Protein AF-A0A515KRM5-F1 (afdb_monomer)

Foldseek 3Di:
DVVVVVVVVVVVVVVVQQVLQVVLLVLVLVVLVVVQVLQVVLLPDPCVVVVVVVVSLVVQCVSCVVPPQKWKWKAFQQQQTQDTNLDDHPDRGHGDPPVVQQNVCQVVVAKAKAFWDQDPRVRATKIWTWHFDDDPNHTTITIIIIGHLVVSLVSVVVSVDDPQKKKFKAAQVQATSAIPPPGVVGHRHHDFPQVVVVLVVDQWDWDFGAHPVRFTWIKIKHADPRHRMMMIMTGGPDPPPPPPDDD

Mean predicted aligned error: 5.88 Å

Radius of gyration: 21.09 Å; Cα contacts (8 Å, |Δi|>4): 447; chains: 1; bounding box: 46×44×66 Å

Secondary structure (DSSP, 8-state):
-HHHHHHHHHHHHHHHHHHHHHHHHHHHHHHHHHHHHHHHHHHT-HHHHTT-HHHHHHHHHHHHTTSTTEEEEEEETT-BEEEETTS-TT----B-SSHHHHHHHHHHSS-EE---EE-TTT-SEEEEEEEEEEETTEEEEEEEEEEETHHHHHHHHTT-PPTTEEEEEE-TTSBEEEESSSHHHHTTSBPPHHHHHHHHH-SEEEEEEE-TTS-EEEEEEEEETTTTEEEEEEEE-----------

Structure (mmCIF, N/CA/C/O backbone):
data_AF-A0A515KRM5-F1
#
_entry.id   AF-A0A515KRM5-F1
#
loop_
_atom_site.group_PDB
_atom_site.id
_atom_site.type_symbol
_atom_site.label_atom_id
_atom_site.label_alt_id
_atom_site.label_comp_id
_atom_site.label_asym_id
_atom_site.label_entity_id
_atom_site.label_seq_id
_atom_site.pdbx_PDB_ins_code
_atom_site.Cartn_x
_atom_site.Cartn_y
_atom_site.Cartn_z
_atom_site.occupancy
_atom_site.B_iso_or_equiv
_atom_site.auth_seq_id
_atom_site.auth_comp_id
_atom_site.auth_asym_id
_atom_site.auth_atom_id
_atom_site.pdbx_PDB_model_num
ATOM 1 N N . MET A 1 1 ? 24.395 7.313 -41.735 1.00 54.38 1 MET A N 1
ATOM 2 C CA . MET A 1 1 ? 22.929 7.435 -41.535 1.00 54.38 1 MET A CA 1
ATOM 3 C C . MET A 1 1 ? 22.383 6.440 -40.500 1.00 54.38 1 MET A C 1
ATOM 5 O O . MET A 1 1 ? 21.607 6.859 -39.655 1.00 54.38 1 MET A O 1
ATOM 9 N N . ILE A 1 2 ? 22.845 5.179 -40.482 1.00 55.94 2 ILE A N 1
ATOM 10 C CA . ILE A 1 2 ? 22.396 4.116 -39.549 1.00 55.94 2 ILE A CA 1
ATOM 11 C C . ILE A 1 2 ? 22.605 4.453 -38.054 1.00 55.94 2 ILE A C 1
ATOM 13 O O . ILE A 1 2 ? 21.718 4.203 -37.246 1.00 55.94 2 ILE A O 1
ATOM 17 N N . ASN A 1 3 ? 23.718 5.100 -37.679 1.00 55.53 3 ASN A N 1
ATOM 18 C CA . ASN A 1 3 ? 24.015 5.405 -36.268 1.00 55.53 3 ASN A CA 1
ATOM 19 C C . ASN A 1 3 ? 23.070 6.464 -35.656 1.00 55.53 3 ASN A C 1
ATOM 21 O O . ASN A 1 3 ? 22.786 6.432 -34.467 1.00 55.53 3 ASN A O 1
ATOM 25 N N . ARG A 1 4 ? 22.525 7.378 -36.477 1.00 60.38 4 ARG A N 1
ATOM 26 C CA . ARG A 1 4 ? 21.604 8.434 -36.018 1.00 60.38 4 ARG A CA 1
ATOM 27 C C . ARG A 1 4 ? 20.213 7.869 -35.707 1.00 60.38 4 ARG A C 1
ATOM 29 O O . ARG A 1 4 ? 19.624 8.235 -34.701 1.00 60.38 4 ARG A O 1
ATOM 36 N N . LEU A 1 5 ? 19.734 6.935 -36.534 1.00 60.91 5 LEU A N 1
ATOM 37 C CA . LEU A 1 5 ? 18.457 6.236 -36.343 1.00 60.91 5 LEU A CA 1
ATOM 38 C C . LEU A 1 5 ? 18.460 5.371 -35.073 1.00 60.91 5 LEU A C 1
ATOM 40 O O . LEU A 1 5 ? 17.500 5.420 -34.309 1.00 60.91 5 LEU A O 1
ATOM 44 N N . ALA A 1 6 ? 19.553 4.645 -34.810 1.00 61.88 6 ALA A N 1
ATOM 45 C CA . ALA A 1 6 ? 19.694 3.821 -33.606 1.00 61.88 6 ALA A CA 1
ATOM 46 C C . ALA A 1 6 ? 19.696 4.660 -32.313 1.00 61.88 6 ALA A C 1
ATOM 48 O O . ALA A 1 6 ? 19.004 4.318 -31.354 1.00 61.88 6 ALA A O 1
ATOM 49 N N . THR A 1 7 ? 20.409 5.793 -32.295 1.00 65.25 7 THR A N 1
ATOM 50 C CA . THR A 1 7 ? 20.395 6.720 -31.151 1.00 65.25 7 THR A CA 1
ATOM 51 C C . THR A 1 7 ? 19.012 7.337 -30.941 1.00 65.25 7 THR A C 1
ATOM 53 O O . THR A 1 7 ? 18.515 7.337 -29.819 1.00 65.25 7 THR A O 1
ATOM 56 N N . THR A 1 8 ? 18.340 7.801 -32.001 1.00 65.06 8 THR A N 1
ATOM 57 C CA . THR A 1 8 ? 16.988 8.376 -31.889 1.00 65.06 8 THR A CA 1
ATOM 58 C C . THR A 1 8 ? 15.967 7.356 -31.380 1.00 65.06 8 THR A C 1
ATOM 60 O O . THR A 1 8 ? 15.132 7.695 -30.544 1.00 65.06 8 THR A O 1
ATOM 63 N N . GLN A 1 9 ? 16.053 6.098 -31.822 1.00 67.81 9 GLN A N 1
ATOM 64 C CA . GLN A 1 9 ? 15.167 5.029 -31.358 1.00 67.81 9 GLN A CA 1
ATOM 65 C C . GLN A 1 9 ? 15.405 4.678 -29.879 1.00 67.81 9 GLN A C 1
ATOM 67 O O . GLN A 1 9 ? 14.443 4.479 -29.137 1.00 67.81 9 GLN A O 1
ATOM 72 N N . SER A 1 10 ? 16.665 4.667 -29.429 1.00 77.19 10 SER A N 1
ATOM 73 C CA . SER A 1 10 ? 17.010 4.454 -28.017 1.00 77.19 10 SER A CA 1
ATOM 74 C C . SER A 1 10 ? 16.527 5.594 -27.115 1.00 77.19 10 SER A C 1
ATOM 76 O O . SER A 1 10 ? 16.061 5.332 -26.008 1.00 77.19 10 SER A O 1
ATOM 78 N N . GLU A 1 11 ? 16.630 6.848 -27.559 1.00 81.06 11 GLU A N 1
ATOM 79 C CA . GLU A 1 11 ? 16.167 8.004 -26.782 1.00 81.06 11 GLU A CA 1
ATOM 80 C C . GLU A 1 11 ? 14.636 8.074 -26.718 1.00 81.06 11 GLU A C 1
ATOM 82 O O . GLU A 1 11 ? 14.071 8.283 -25.647 1.00 81.06 11 GLU A O 1
ATOM 87 N N . ALA A 1 12 ? 13.938 7.787 -27.821 1.00 83.56 12 ALA A N 1
ATOM 88 C CA . ALA A 1 12 ? 12.478 7.698 -27.817 1.00 83.56 12 ALA A CA 1
ATOM 89 C C . ALA A 1 12 ? 11.968 6.602 -26.860 1.00 83.56 12 ALA A C 1
ATOM 91 O O . ALA A 1 12 ? 11.002 6.814 -26.125 1.00 83.56 12 ALA A O 1
ATOM 92 N N . GLN A 1 13 ? 12.646 5.448 -26.814 1.00 85.06 13 GLN A N 1
ATOM 93 C CA . GLN A 1 13 ? 12.307 4.367 -25.885 1.00 85.06 13 GLN A CA 1
ATOM 94 C C . GLN A 1 13 ? 12.522 4.777 -24.421 1.00 85.06 13 GLN A C 1
ATOM 96 O O . GLN A 1 13 ? 11.666 4.496 -23.584 1.00 85.06 13 GLN A O 1
ATOM 101 N N . LYS A 1 14 ? 13.619 5.481 -24.111 1.00 86.94 14 LYS A N 1
ATOM 102 C CA . LYS A 1 14 ? 13.880 6.039 -22.772 1.00 86.94 14 LYS A CA 1
ATOM 103 C C . LYS A 1 14 ? 12.793 7.014 -22.334 1.00 86.94 14 LYS A C 1
ATOM 105 O O . LYS A 1 14 ? 12.255 6.866 -21.240 1.00 86.94 14 LYS A O 1
ATOM 110 N N . VAL A 1 15 ? 12.439 7.970 -23.194 1.00 90.00 15 VAL A N 1
ATOM 111 C CA . VAL A 1 15 ? 11.369 8.943 -22.918 1.00 90.00 15 VAL A CA 1
ATOM 112 C C . VAL A 1 15 ? 10.046 8.222 -22.655 1.00 90.00 15 VAL A C 1
ATOM 114 O O . VAL A 1 15 ? 9.356 8.534 -21.685 1.00 90.00 15 VAL A O 1
ATOM 117 N N . SER A 1 16 ? 9.722 7.209 -23.463 1.00 91.50 16 SER A N 1
ATOM 118 C CA . SER A 1 16 ? 8.510 6.408 -23.279 1.00 91.50 16 SER A CA 1
ATOM 119 C C . SER A 1 16 ? 8.521 5.614 -21.967 1.00 91.50 16 SER A C 1
ATOM 121 O O . SER A 1 16 ? 7.484 5.539 -21.308 1.00 91.50 16 SER A O 1
ATOM 123 N N . LEU A 1 17 ? 9.662 5.039 -21.568 1.00 93.38 17 LEU A N 1
ATOM 124 C CA . LEU A 1 17 ? 9.803 4.326 -20.293 1.00 93.38 17 LEU A CA 1
ATOM 125 C C . LEU A 1 17 ? 9.583 5.272 -19.113 1.00 93.38 17 LEU A C 1
ATOM 127 O O . LEU A 1 17 ? 8.745 4.986 -18.267 1.00 93.38 17 LEU A O 1
ATOM 131 N N . VAL A 1 18 ? 10.257 6.425 -19.092 1.00 93.94 18 VAL A N 1
ATOM 132 C CA . VAL A 1 18 ? 10.105 7.423 -18.019 1.00 93.94 18 VAL A CA 1
ATOM 133 C C . VAL A 1 18 ? 8.662 7.918 -17.922 1.00 93.94 18 VAL A C 1
ATOM 135 O O . VAL A 1 18 ? 8.104 7.971 -16.826 1.00 93.94 18 VAL A O 1
ATOM 138 N N . GLY A 1 19 ? 8.034 8.241 -19.058 1.00 93.62 19 GLY A N 1
ATOM 139 C CA . GLY A 1 19 ? 6.633 8.666 -19.091 1.00 93.62 19 GLY A CA 1
ATOM 140 C C . GLY A 1 19 ? 5.685 7.602 -18.531 1.00 93.62 19 GLY A C 1
ATOM 141 O O . GLY A 1 19 ? 4.836 7.912 -17.697 1.00 93.62 19 GLY A O 1
ATOM 142 N N . THR A 1 20 ? 5.879 6.340 -18.925 1.00 94.69 20 THR A N 1
ATOM 143 C CA . THR A 1 20 ? 5.062 5.209 -18.453 1.00 94.69 20 THR A CA 1
ATOM 144 C C . THR A 1 20 ? 5.278 4.942 -16.965 1.00 94.69 20 THR A C 1
ATOM 146 O O . THR A 1 20 ? 4.310 4.788 -16.226 1.00 94.69 20 THR A O 1
ATOM 149 N N . THR A 1 21 ? 6.530 4.945 -16.495 1.00 96.56 21 THR A N 1
ATOM 150 C CA . THR A 1 21 ? 6.860 4.765 -15.075 1.00 96.56 21 THR A CA 1
ATOM 151 C C . THR A 1 21 ? 6.219 5.845 -14.214 1.00 96.56 21 THR A C 1
ATOM 153 O O . THR A 1 21 ? 5.626 5.522 -13.190 1.00 96.56 21 THR A O 1
ATOM 156 N N . ARG A 1 22 ? 6.280 7.119 -14.623 1.00 95.31 22 ARG A N 1
ATOM 157 C CA . ARG A 1 22 ? 5.657 8.222 -13.874 1.00 95.31 22 ARG A CA 1
ATOM 158 C C . ARG A 1 22 ? 4.134 8.114 -13.845 1.00 95.31 22 ARG A C 1
ATOM 160 O O . ARG A 1 22 ? 3.539 8.307 -12.788 1.00 95.31 22 ARG A O 1
ATOM 167 N N . ALA A 1 23 ? 3.506 7.775 -14.972 1.00 94.12 23 ALA A N 1
ATOM 168 C CA .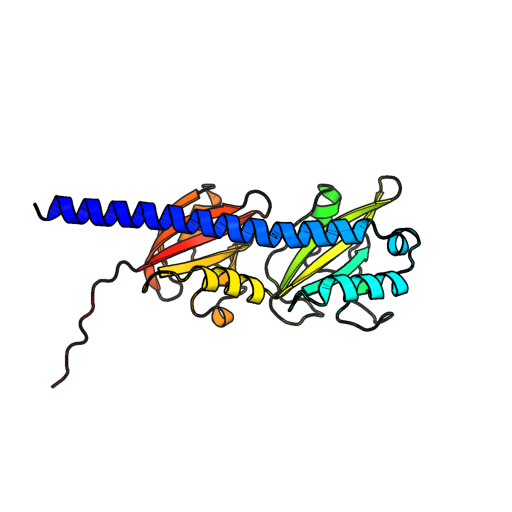 ALA A 1 23 ? 2.061 7.557 -15.029 1.00 94.12 23 ALA A CA 1
ATOM 169 C C . ALA A 1 23 ? 1.629 6.418 -14.093 1.00 94.12 23 ALA A C 1
ATOM 171 O O . ALA A 1 23 ? 0.670 6.556 -13.334 1.00 94.12 23 ALA A O 1
ATOM 172 N N . LEU A 1 24 ? 2.387 5.322 -14.086 1.00 96.00 24 LEU A N 1
ATOM 173 C CA . LEU A 1 24 ? 2.129 4.183 -13.218 1.00 96.00 24 LEU A CA 1
ATOM 174 C C . LEU A 1 24 ? 2.378 4.505 -11.738 1.00 96.00 24 LEU A C 1
ATOM 176 O O . LEU A 1 24 ? 1.567 4.134 -10.896 1.00 96.00 24 LEU A O 1
ATOM 180 N N . ALA A 1 25 ? 3.443 5.241 -11.413 1.00 96.38 25 ALA A N 1
ATOM 181 C CA . ALA A 1 25 ? 3.705 5.712 -10.054 1.00 96.38 25 ALA A CA 1
ATOM 182 C C . ALA A 1 25 ? 2.561 6.595 -9.531 1.00 96.38 25 ALA A C 1
ATOM 184 O O . ALA A 1 25 ? 2.107 6.401 -8.405 1.00 96.38 25 ALA A O 1
ATOM 185 N N . ALA A 1 26 ? 2.034 7.498 -10.365 1.00 94.81 26 ALA A N 1
ATOM 186 C CA . ALA A 1 26 ? 0.874 8.317 -10.021 1.00 94.81 26 ALA A CA 1
ATOM 187 C C . ALA A 1 26 ? -0.397 7.475 -9.802 1.00 94.81 26 ALA A C 1
ATOM 189 O O . ALA A 1 26 ? -1.153 7.742 -8.870 1.00 94.81 26 ALA A O 1
ATOM 190 N N . ALA A 1 27 ? -0.623 6.439 -10.618 1.00 94.56 27 ALA A N 1
ATOM 191 C CA . ALA A 1 27 ? -1.753 5.526 -10.446 1.00 94.56 27 ALA A CA 1
ATOM 192 C C . ALA A 1 27 ? -1.660 4.724 -9.136 1.00 94.56 27 ALA A C 1
ATOM 194 O O . ALA A 1 27 ? -2.653 4.594 -8.422 1.00 94.56 27 ALA A O 1
ATOM 195 N N . VAL A 1 28 ? -0.467 4.229 -8.787 1.00 96.06 28 VAL A N 1
ATOM 196 C CA . VAL A 1 28 ? -0.223 3.515 -7.521 1.00 96.06 28 VAL A CA 1
ATOM 197 C C . VAL A 1 28 ? -0.401 4.446 -6.319 1.00 96.06 28 VAL A C 1
ATOM 199 O O . VAL A 1 28 ? -1.046 4.064 -5.345 1.00 96.06 28 VAL A O 1
ATOM 202 N N . ASP A 1 29 ? 0.115 5.675 -6.388 1.00 95.31 29 ASP A N 1
ATOM 203 C CA . ASP A 1 29 ? -0.047 6.679 -5.330 1.00 95.31 29 ASP A CA 1
ATOM 204 C C . ASP A 1 29 ? -1.524 7.052 -5.115 1.00 95.31 29 ASP A C 1
ATOM 206 O O . ASP A 1 29 ? -2.001 7.096 -3.980 1.00 95.31 29 ASP A O 1
ATOM 210 N N . ALA A 1 30 ? -2.284 7.248 -6.196 1.00 94.12 30 ALA A N 1
ATOM 211 C CA . ALA A 1 30 ? -3.721 7.505 -6.122 1.00 94.12 30 ALA A CA 1
ATOM 212 C C . ALA A 1 30 ? -4.492 6.323 -5.507 1.00 94.12 30 ALA A C 1
ATOM 214 O O . ALA A 1 30 ? -5.378 6.527 -4.673 1.00 94.12 30 ALA A O 1
ATOM 215 N N . GLU A 1 31 ? -4.132 5.092 -5.879 1.00 93.25 31 GLU A N 1
ATOM 216 C CA . GLU A 1 31 ? -4.739 3.879 -5.332 1.00 93.25 31 GLU A CA 1
ATOM 217 C C . GLU A 1 31 ? -4.466 3.745 -3.825 1.00 93.25 31 GLU A C 1
ATOM 219 O O . GLU A 1 31 ? -5.385 3.452 -3.064 1.00 93.25 31 GLU A O 1
ATOM 224 N N . LEU A 1 32 ? -3.248 4.044 -3.361 1.00 95.00 32 LEU A N 1
ATOM 225 C CA . LEU A 1 32 ? -2.907 4.059 -1.933 1.00 95.00 32 LEU A CA 1
ATOM 226 C C . LEU A 1 32 ? -3.679 5.143 -1.165 1.00 95.00 32 LEU A C 1
ATOM 228 O O . LEU A 1 32 ? -4.279 4.863 -0.124 1.00 95.00 32 LEU A O 1
ATOM 232 N N . LYS A 1 33 ? -3.730 6.367 -1.706 1.00 94.81 33 LYS A N 1
ATOM 233 C CA . LYS A 1 33 ? -4.456 7.498 -1.105 1.00 94.81 33 LYS A CA 1
ATOM 234 C C . LYS A 1 33 ? -5.946 7.221 -0.939 1.00 94.81 33 LYS A C 1
ATOM 236 O O . LYS A 1 33 ? -6.526 7.621 0.068 1.00 94.81 33 LYS A O 1
ATOM 241 N N . LYS A 1 34 ? -6.567 6.500 -1.878 1.00 95.12 34 LYS A N 1
ATOM 242 C CA . LYS A 1 34 ? -7.970 6.068 -1.769 1.00 95.12 34 LYS A CA 1
ATOM 243 C C . LYS A 1 34 ? -8.229 5.306 -0.465 1.00 95.12 34 LYS A C 1
ATOM 245 O O . LYS A 1 34 ? -9.223 5.566 0.211 1.00 95.12 34 LYS A O 1
ATOM 250 N N . TYR A 1 35 ? -7.334 4.393 -0.090 1.00 96.38 35 TYR A N 1
ATOM 251 C CA . TYR A 1 35 ? -7.486 3.599 1.131 1.00 96.38 35 TYR A CA 1
ATOM 252 C C . TYR A 1 35 ? -7.143 4.387 2.398 1.00 96.38 35 TYR A C 1
ATOM 254 O O . TYR A 1 35 ? -7.798 4.186 3.419 1.00 96.38 35 TYR A O 1
ATOM 262 N N . ALA A 1 36 ? -6.200 5.332 2.334 1.00 96.75 36 ALA A N 1
ATOM 263 C CA . ALA A 1 36 ? -5.972 6.271 3.434 1.00 96.75 36 ALA A CA 1
ATOM 264 C C . ALA A 1 36 ? -7.232 7.109 3.716 1.00 96.75 36 ALA A C 1
ATOM 266 O O . ALA A 1 36 ? -7.689 7.178 4.855 1.00 96.75 36 ALA A O 1
ATOM 267 N N . VAL A 1 37 ? -7.863 7.664 2.672 1.00 97.06 37 VAL A N 1
ATOM 268 C CA . VAL A 1 37 ? -9.123 8.422 2.786 1.00 97.06 37 VAL A CA 1
ATOM 269 C C . VAL A 1 37 ? -10.247 7.564 3.370 1.00 97.06 37 VAL A C 1
ATOM 271 O O . VAL A 1 37 ? -10.981 8.035 4.238 1.00 97.06 37 VAL A O 1
ATOM 274 N N . LEU A 1 38 ? -10.364 6.299 2.955 1.00 97.44 38 LEU A N 1
ATOM 275 C CA . LEU A 1 38 ? -11.316 5.359 3.552 1.00 97.44 38 LEU A CA 1
ATOM 276 C C . LEU A 1 38 ? -11.060 5.165 5.056 1.00 97.44 38 LEU A C 1
ATOM 278 O O . LEU A 1 38 ? -12.000 5.222 5.849 1.00 97.44 38 LEU A O 1
ATOM 282 N N . GLY A 1 39 ? -9.800 4.976 5.456 1.00 97.69 39 GLY A N 1
ATOM 283 C CA . GLY A 1 39 ? -9.414 4.854 6.862 1.00 97.69 39 GLY A CA 1
ATOM 284 C C . GLY A 1 39 ? -9.751 6.106 7.674 1.00 97.69 39 GLY A C 1
ATOM 285 O O . GLY A 1 39 ? -10.372 5.993 8.728 1.00 97.69 39 GLY A O 1
ATOM 286 N N . TYR A 1 40 ? -9.442 7.298 7.154 1.00 96.94 40 TYR A N 1
ATOM 287 C CA . TYR A 1 40 ? -9.818 8.568 7.783 1.00 96.94 40 TYR A CA 1
ATOM 288 C C . TYR A 1 40 ? -11.337 8.750 7.884 1.00 96.94 40 TYR A C 1
ATOM 290 O O . TYR A 1 40 ? -11.829 9.204 8.911 1.00 96.94 40 TYR A O 1
ATOM 298 N N . SER A 1 41 ? -12.100 8.350 6.864 1.00 95.94 41 SER A N 1
ATOM 299 C CA . SER A 1 41 ? -13.565 8.409 6.909 1.00 95.94 41 SER A CA 1
ATOM 300 C C . SER A 1 41 ? -14.167 7.458 7.943 1.00 95.94 41 SER A C 1
ATOM 302 O O . SER A 1 41 ? -15.224 7.750 8.493 1.00 95.94 41 SER A O 1
ATOM 304 N N . LEU A 1 42 ? -13.543 6.305 8.192 1.00 95.75 42 LEU A N 1
ATOM 305 C CA . LEU A 1 42 ? -13.970 5.400 9.258 1.00 95.75 42 LEU A CA 1
ATOM 306 C C . LEU A 1 42 ? -13.532 5.912 10.637 1.00 95.75 42 LEU A C 1
ATOM 308 O O . LEU A 1 42 ? -14.238 5.688 11.618 1.00 95.75 42 LEU A O 1
ATOM 312 N N . ALA A 1 43 ? -12.413 6.637 10.713 1.00 92.50 43 ALA A N 1
ATOM 313 C CA . ALA A 1 43 ? -11.890 7.209 11.953 1.00 92.50 43 ALA A CA 1
ATOM 314 C C . ALA A 1 43 ? -12.806 8.273 12.567 1.00 92.50 43 ALA A C 1
ATOM 316 O O . ALA A 1 43 ? -12.766 8.475 13.777 1.00 92.50 43 ALA A O 1
ATOM 317 N N . THR A 1 44 ? -13.652 8.915 11.760 1.00 89.44 44 THR A N 1
ATOM 318 C CA . THR A 1 44 ? -14.654 9.892 12.215 1.00 89.44 44 THR A CA 1
ATOM 319 C C . THR A 1 44 ? -15.986 9.253 12.626 1.00 89.44 44 THR A C 1
ATOM 321 O O . THR A 1 44 ? -16.962 9.957 12.881 1.00 89.44 44 THR A O 1
ATOM 324 N N . SER A 1 45 ? -16.075 7.917 12.668 1.00 86.50 45 SER A N 1
ATOM 325 C CA . SER A 1 45 ? -17.301 7.231 13.074 1.00 86.50 45 SER A CA 1
ATOM 326 C C . SER A 1 45 ? -17.614 7.437 14.555 1.00 86.50 45 SER A C 1
ATOM 328 O O . SER A 1 45 ? -16.868 6.988 15.424 1.00 86.50 45 SER A O 1
ATOM 330 N N . VAL A 1 46 ? -18.808 7.963 14.838 1.00 72.81 46 VAL A N 1
ATOM 331 C CA . VAL A 1 46 ? -19.362 8.100 16.199 1.00 72.81 46 VAL A CA 1
ATOM 332 C C . VAL A 1 46 ? -19.370 6.764 16.953 1.00 72.81 46 VAL A C 1
ATOM 334 O O . VAL A 1 46 ? -19.096 6.709 18.147 1.00 72.81 46 VAL A O 1
ATOM 337 N N . THR A 1 47 ? -19.616 5.647 16.260 1.00 76.94 47 THR A N 1
ATOM 338 C CA . THR A 1 47 ? -19.636 4.322 16.912 1.00 76.94 47 THR A CA 1
ATOM 339 C C . THR A 1 47 ? -18.271 3.900 17.452 1.00 76.94 47 THR A C 1
ATOM 341 O O . THR A 1 47 ? -18.210 3.146 18.421 1.00 76.94 47 THR A O 1
ATOM 344 N N . LEU A 1 48 ? -17.186 4.408 16.861 1.00 78.19 48 LEU A N 1
ATOM 345 C CA . LEU A 1 48 ? -15.830 4.206 17.357 1.00 78.19 48 LEU A CA 1
ATOM 346 C C . LEU A 1 48 ? -15.484 5.190 18.487 1.00 78.19 48 LEU A C 1
ATOM 348 O O . LEU A 1 48 ? -14.727 4.837 19.389 1.00 78.19 48 LEU A O 1
ATOM 352 N N . GLU A 1 49 ? -16.056 6.398 18.481 1.00 76.75 49 GLU A N 1
ATOM 353 C CA . GLU A 1 49 ? -15.899 7.375 19.571 1.00 76.75 49 GLU A CA 1
ATOM 354 C C . GLU A 1 49 ? -16.496 6.869 20.895 1.00 76.75 49 GLU A C 1
ATOM 356 O O . GLU A 1 49 ? -15.868 7.029 21.956 1.00 76.75 49 GLU A O 1
ATOM 361 N N . ASP A 1 50 ? -17.650 6.202 20.790 1.00 82.44 50 ASP A N 1
ATOM 362 C CA . ASP A 1 50 ? -18.406 5.559 21.874 1.00 82.44 50 ASP A CA 1
ATOM 363 C C . ASP A 1 50 ? -17.864 4.169 22.267 1.00 82.44 50 ASP A C 1
ATOM 365 O O . ASP A 1 50 ? -18.459 3.484 23.098 1.00 82.44 50 ASP A O 1
ATOM 369 N N . ASP A 1 51 ? -16.752 3.722 21.667 1.00 82.75 51 ASP A N 1
ATOM 370 C CA . ASP A 1 51 ? -16.149 2.395 21.877 1.00 82.75 51 ASP A CA 1
ATOM 371 C C . ASP A 1 51 ? -17.099 1.208 21.574 1.00 82.75 51 ASP A C 1
ATOM 373 O O . ASP A 1 51 ? -16.885 0.078 22.021 1.00 82.75 51 ASP A O 1
ATOM 377 N N . ASN A 1 52 ? -18.132 1.422 20.749 1.00 89.75 52 ASN A N 1
ATOM 378 C CA . ASN A 1 52 ? -19.067 0.384 20.313 1.00 89.75 52 ASN A CA 1
ATOM 379 C C . ASN A 1 52 ? -18.548 -0.339 19.059 1.00 89.75 52 ASN A C 1
ATOM 381 O O . ASN A 1 52 ? -19.016 -0.133 17.933 1.00 89.75 52 ASN A O 1
ATOM 385 N N . LEU A 1 53 ? -17.566 -1.216 19.272 1.00 90.81 53 LEU A N 1
ATOM 386 C CA . LEU A 1 53 ? -16.885 -1.937 18.195 1.00 90.81 53 LEU A CA 1
ATOM 387 C C . LEU A 1 53 ? -17.803 -2.879 17.401 1.00 90.81 53 LEU A C 1
ATOM 389 O O . LEU A 1 53 ? -17.551 -3.115 16.221 1.00 90.81 53 LEU A O 1
ATOM 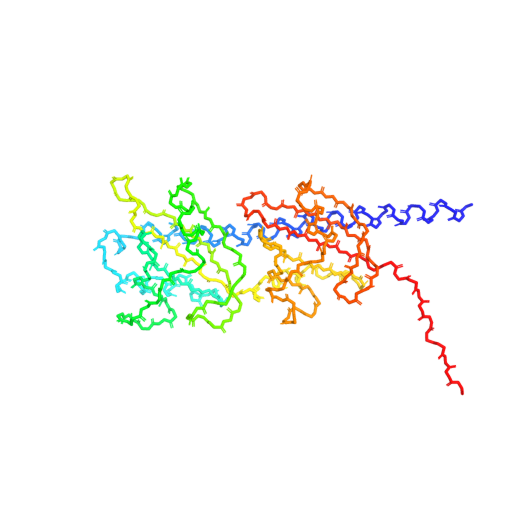393 N N . GLU A 1 54 ? -18.879 -3.393 17.999 1.00 91.38 54 GLU A N 1
ATOM 394 C CA . GLU A 1 54 ? -19.837 -4.245 17.289 1.00 91.38 54 GLU A CA 1
ATOM 395 C C . GLU A 1 54 ? -20.614 -3.447 16.232 1.00 91.38 54 GLU A C 1
ATOM 397 O O . GLU A 1 54 ? -20.689 -3.859 15.071 1.00 91.38 54 GLU A O 1
ATOM 402 N N . ARG A 1 55 ? -21.127 -2.260 16.592 1.00 91.94 55 ARG A N 1
ATOM 403 C CA . ARG A 1 55 ? -21.773 -1.358 15.624 1.00 91.94 55 ARG A CA 1
ATOM 404 C C . ARG A 1 55 ? -20.782 -0.844 14.588 1.00 91.94 55 ARG A C 1
ATOM 406 O O . ARG A 1 55 ? -21.105 -0.832 13.399 1.00 91.94 55 ARG A O 1
ATOM 413 N N . PHE A 1 56 ? -19.568 -0.495 15.013 1.00 95.25 56 PHE A N 1
ATOM 414 C CA . PHE A 1 56 ? -18.509 -0.093 14.091 1.00 95.25 56 PHE A CA 1
ATOM 415 C C . PHE A 1 56 ? -18.197 -1.196 13.071 1.00 95.25 56 PHE A C 1
ATOM 417 O O . PHE A 1 56 ? -17.998 -0.909 11.893 1.00 95.25 56 PHE A O 1
ATOM 424 N N . ARG A 1 57 ? -18.228 -2.476 13.473 1.00 95.12 57 ARG A N 1
ATOM 425 C CA . ARG A 1 57 ? -18.022 -3.610 12.558 1.00 95.12 57 ARG A CA 1
ATOM 426 C C . ARG A 1 57 ? -19.013 -3.619 11.401 1.00 95.12 57 ARG A C 1
ATOM 428 O O . ARG A 1 57 ? -18.615 -3.914 10.277 1.00 95.12 57 ARG A O 1
ATOM 435 N N . ALA A 1 58 ? -20.284 -3.316 11.659 1.00 94.38 58 ALA A N 1
ATOM 436 C CA . ALA A 1 58 ? -21.298 -3.257 10.609 1.00 94.38 58 ALA A CA 1
ATOM 437 C C . ALA A 1 58 ? -20.986 -2.146 9.593 1.00 94.38 58 ALA A C 1
ATOM 439 O O . ALA A 1 58 ? -21.023 -2.391 8.389 1.00 94.38 58 ALA A O 1
ATOM 440 N N . GLN A 1 59 ? -20.589 -0.962 10.071 1.00 94.88 59 GLN A N 1
ATOM 441 C CA . GLN A 1 59 ? -20.152 0.138 9.208 1.00 94.88 59 GLN A CA 1
ATOM 442 C C . GLN A 1 59 ? -18.887 -0.221 8.419 1.00 94.88 59 GLN A C 1
ATOM 444 O O . GLN A 1 59 ? -18.808 0.044 7.223 1.00 94.88 59 GLN A O 1
ATOM 449 N N . ALA A 1 60 ? -17.911 -0.851 9.070 1.00 96.06 60 ALA A N 1
ATOM 450 C CA . ALA A 1 60 ? -16.667 -1.271 8.444 1.00 96.06 60 ALA A CA 1
ATOM 451 C C . ALA A 1 60 ? -16.906 -2.282 7.311 1.00 96.06 60 ALA A C 1
ATOM 453 O O . ALA A 1 60 ? -16.304 -2.161 6.248 1.00 96.06 60 ALA A O 1
ATOM 454 N N . LEU A 1 61 ? -17.811 -3.246 7.517 1.00 96.69 61 LEU A N 1
ATOM 455 C CA . LEU A 1 61 ? -18.227 -4.190 6.477 1.00 96.69 61 LEU A CA 1
ATOM 456 C C . LEU A 1 61 ? -18.926 -3.490 5.309 1.00 96.69 61 LEU A C 1
ATOM 458 O O . LEU A 1 61 ? -18.627 -3.801 4.157 1.00 96.69 61 LEU A O 1
ATOM 462 N N . ASP A 1 62 ? -19.824 -2.543 5.588 1.00 96.38 62 ASP A N 1
ATOM 463 C CA . ASP A 1 62 ? -20.518 -1.794 4.538 1.00 96.38 62 ASP A CA 1
ATOM 464 C C .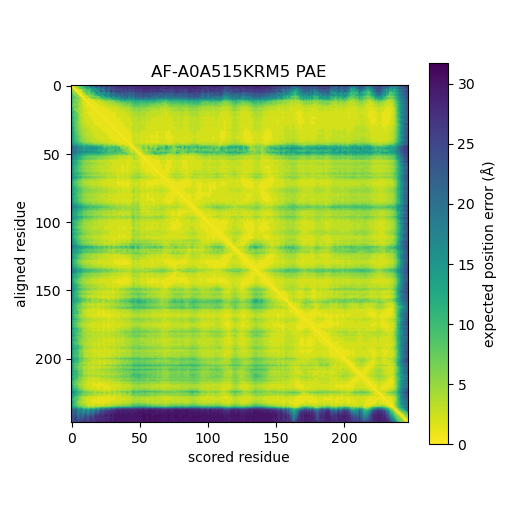 ASP A 1 62 ? -19.547 -0.953 3.696 1.00 96.38 62 ASP A C 1
ATOM 466 O O . ASP A 1 62 ? -19.634 -0.938 2.468 1.00 96.38 62 ASP A O 1
ATOM 470 N N . ALA A 1 63 ? -18.563 -0.329 4.347 1.00 96.00 63 ALA A N 1
ATOM 471 C CA . ALA A 1 63 ? -17.579 0.534 3.705 1.00 96.00 63 ALA A CA 1
ATOM 472 C C . ALA A 1 63 ? -16.667 -0.211 2.712 1.00 96.00 63 ALA A C 1
ATOM 474 O O . ALA A 1 63 ? -16.233 0.370 1.717 1.00 96.00 63 ALA A O 1
ATOM 475 N N . VAL A 1 64 ? -16.397 -1.502 2.947 1.00 97.00 64 VAL A N 1
ATOM 476 C CA . VAL A 1 64 ? -15.530 -2.324 2.079 1.00 97.00 64 VAL A CA 1
ATOM 477 C C . VAL A 1 64 ? -16.294 -3.284 1.168 1.00 97.00 64 VAL A C 1
ATOM 479 O O . VAL A 1 64 ? -15.673 -3.974 0.364 1.00 97.00 64 VAL A O 1
ATOM 482 N N . LYS A 1 65 ? -17.634 -3.324 1.223 1.00 96.12 65 LYS A N 1
ATOM 483 C CA . LYS A 1 65 ? -18.449 -4.308 0.476 1.00 96.12 65 LYS A CA 1
ATOM 484 C C . LYS A 1 65 ? -18.216 -4.299 -1.040 1.00 96.12 65 LYS A C 1
ATOM 486 O O . LYS A 1 65 ? -18.318 -5.336 -1.685 1.00 96.12 65 LYS A O 1
ATOM 491 N N . ASN A 1 66 ? -17.880 -3.132 -1.594 1.00 94.50 66 ASN A N 1
ATOM 492 C CA . ASN A 1 66 ? -17.624 -2.920 -3.022 1.00 94.50 66 ASN A CA 1
ATOM 493 C C . ASN A 1 66 ? -16.124 -2.821 -3.352 1.00 94.50 66 ASN A C 1
ATOM 495 O O . ASN A 1 66 ? -15.762 -2.406 -4.451 1.00 94.50 66 ASN A O 1
ATOM 499 N N . LEU A 1 67 ? -15.253 -3.180 -2.405 1.00 93.56 67 LEU A N 1
ATOM 500 C CA . LEU A 1 67 ? -13.799 -3.151 -2.537 1.00 93.56 67 LEU A CA 1
ATOM 501 C C . LEU A 1 67 ? -13.255 -4.580 -2.366 1.00 93.56 67 LEU A C 1
ATOM 503 O O . LEU A 1 67 ? -12.901 -4.988 -1.258 1.00 93.56 67 LEU A O 1
ATOM 507 N N . PRO A 1 68 ? -13.211 -5.385 -3.447 1.00 91.06 68 PRO A N 1
ATOM 508 C CA . PRO A 1 68 ? -12.735 -6.762 -3.377 1.00 91.06 68 PRO A CA 1
ATOM 509 C C . PRO A 1 68 ? -11.330 -6.852 -2.776 1.00 91.06 68 PRO A C 1
ATOM 511 O O . PRO A 1 68 ? -10.454 -6.059 -3.111 1.00 91.06 68 PRO A O 1
ATOM 514 N N . GLY A 1 69 ? -11.114 -7.836 -1.902 1.00 92.88 69 GLY A N 1
ATOM 515 C CA . GLY A 1 69 ? -9.820 -8.041 -1.246 1.00 92.88 69 GLY A CA 1
ATOM 516 C C . GLY A 1 69 ? -9.449 -6.966 -0.220 1.00 92.88 69 GLY A C 1
ATOM 517 O O . GLY A 1 69 ? -8.282 -6.862 0.141 1.00 92.88 69 GLY A O 1
ATOM 518 N N . THR A 1 70 ? -10.420 -6.170 0.242 1.00 96.56 70 THR A N 1
ATOM 519 C CA . THR A 1 70 ? -10.232 -5.152 1.285 1.00 96.56 70 THR A CA 1
ATOM 520 C C . THR A 1 70 ? -10.943 -5.560 2.574 1.00 96.56 70 THR A C 1
ATOM 522 O O . THR A 1 70 ? -12.043 -6.114 2.544 1.00 96.56 70 THR A O 1
ATOM 525 N N . TRP A 1 71 ? -10.332 -5.282 3.722 1.00 97.31 71 TRP A N 1
ATOM 526 C CA . TRP A 1 71 ? -10.944 -5.461 5.041 1.00 97.31 71 TRP A CA 1
ATOM 527 C C . TRP A 1 71 ? -10.495 -4.366 6.004 1.00 97.31 71 TRP A C 1
ATOM 529 O O . TRP A 1 71 ? -9.561 -3.614 5.729 1.00 97.31 71 TRP A O 1
ATOM 539 N N . VAL A 1 72 ? -11.163 -4.284 7.151 1.00 97.94 72 VAL A N 1
ATOM 540 C CA . VAL A 1 72 ? -10.885 -3.288 8.186 1.00 97.94 72 VAL A CA 1
ATOM 541 C C . VAL A 1 72 ? -10.447 -3.990 9.459 1.00 97.94 72 VAL A C 1
ATOM 543 O O . VAL A 1 72 ? -11.037 -4.991 9.875 1.00 97.94 72 VAL A O 1
ATOM 546 N N . VAL A 1 73 ? -9.423 -3.438 10.094 1.00 97.62 73 VAL A N 1
ATOM 547 C CA . VAL A 1 73 ? -8.956 -3.834 11.419 1.00 97.62 73 VAL A CA 1
ATOM 548 C C . VAL A 1 73 ? -8.969 -2.609 12.324 1.00 97.62 73 VAL A C 1
ATOM 550 O O . VAL A 1 73 ? -8.599 -1.519 11.894 1.00 97.62 73 VAL A O 1
ATOM 553 N N . VAL A 1 74 ? -9.370 -2.791 13.578 1.00 97.56 74 VAL A N 1
ATOM 554 C CA . VAL A 1 74 ? -9.136 -1.814 14.649 1.00 97.56 74 VAL A CA 1
ATOM 555 C C . VAL A 1 74 ? -8.136 -2.436 15.602 1.00 97.56 74 VAL A C 1
ATOM 557 O O . VAL A 1 74 ? -8.350 -3.559 16.064 1.00 97.56 74 VAL A O 1
ATOM 560 N N . ALA A 1 75 ? -7.056 -1.721 15.889 1.00 97.44 75 ALA A N 1
ATOM 561 C CA . ALA A 1 75 ? -6.038 -2.157 16.833 1.00 97.44 75 ALA A CA 1
ATOM 562 C C . ALA A 1 75 ? -5.753 -1.073 17.865 1.00 97.44 75 ALA A C 1
ATOM 564 O O . ALA A 1 75 ? -5.732 0.109 17.524 1.00 97.44 75 ALA A O 1
ATOM 565 N N . ASP A 1 76 ? -5.538 -1.475 19.113 1.00 96.88 76 ASP A N 1
ATOM 566 C CA . ASP A 1 76 ? -5.163 -0.563 20.194 1.00 96.88 76 ASP A CA 1
ATOM 567 C C . ASP A 1 76 ? -3.719 -0.055 20.072 1.00 96.88 76 ASP A C 1
ATOM 569 O O . ASP A 1 76 ? -2.978 -0.434 19.163 1.00 96.88 76 ASP A O 1
ATOM 573 N N . ALA A 1 77 ? -3.312 0.843 20.972 1.00 96.19 77 ALA A N 1
ATOM 574 C CA . ALA A 1 77 ? -1.966 1.411 20.957 1.00 96.19 77 ALA A CA 1
ATOM 575 C C . ALA A 1 77 ? -0.845 0.341 21.025 1.00 96.19 77 ALA A C 1
ATOM 577 O O . ALA A 1 77 ? 0.060 0.407 20.189 1.00 96.19 77 ALA A O 1
ATOM 578 N N . PRO A 1 78 ? -0.910 -0.679 21.908 1.00 97.31 78 PRO A N 1
ATOM 579 C CA . PRO A 1 78 ? 0.001 -1.832 21.879 1.00 97.31 78 PRO A CA 1
ATOM 580 C C . PRO A 1 78 ? -0.013 -2.665 20.589 1.00 97.31 78 PRO A C 1
ATOM 582 O O . PRO A 1 78 ? 0.944 -3.391 20.326 1.00 97.31 78 PRO A O 1
ATOM 585 N N . GLY A 1 79 ? -1.068 -2.567 19.780 1.00 97.12 79 GLY A N 1
ATOM 586 C CA . GLY A 1 79 ? -1.216 -3.283 18.515 1.00 97.12 79 GLY A CA 1
ATOM 587 C C . GLY A 1 79 ? -2.061 -4.549 18.611 1.00 97.12 79 GLY A C 1
ATOM 588 O O . GLY A 1 79 ? -2.105 -5.320 17.653 1.00 97.12 79 GLY A O 1
ATOM 589 N N . GLN A 1 80 ? -2.750 -4.783 19.723 1.00 97.44 80 GLN A N 1
ATOM 590 C CA . GLN A 1 80 ? -3.726 -5.856 19.835 1.00 97.44 80 GLN A CA 1
ATOM 591 C C . GLN A 1 80 ? -4.932 -5.525 18.950 1.00 97.44 80 GLN A C 1
ATOM 593 O O . GLN A 1 80 ? -5.543 -4.462 19.071 1.00 97.44 80 GLN A O 1
ATOM 598 N N . GLN A 1 81 ? -5.292 -6.437 18.043 1.00 97.06 81 GLN A N 1
ATOM 599 C CA . GLN A 1 81 ? -6.506 -6.275 17.247 1.00 97.06 81 GLN A CA 1
ATOM 600 C C . GLN A 1 81 ? -7.725 -6.434 18.158 1.00 97.06 81 GLN A C 1
ATOM 602 O O . GLN A 1 81 ? -7.864 -7.441 18.853 1.00 97.06 81 GLN A O 1
ATOM 607 N N . LEU A 1 82 ? -8.608 -5.443 18.122 1.00 95.94 82 LEU A N 1
ATOM 608 C CA . LEU A 1 82 ? -9.902 -5.448 18.802 1.00 95.94 82 LEU A CA 1
ATOM 609 C C . LEU A 1 82 ? -11.031 -5.835 17.842 1.00 95.94 82 LEU A C 1
ATOM 611 O O . LEU A 1 82 ? -12.078 -6.327 18.252 1.00 95.94 82 LEU A O 1
ATOM 615 N N . LEU A 1 83 ? -10.808 -5.612 16.547 1.00 96.38 83 LEU A N 1
ATOM 616 C CA . LEU A 1 83 ? -11.732 -5.956 15.481 1.00 96.38 83 LEU A CA 1
ATOM 617 C C . LEU A 1 83 ? -10.953 -6.318 14.227 1.00 96.38 83 LEU A C 1
ATOM 619 O O . LEU A 1 83 ? -9.995 -5.641 13.870 1.00 96.38 83 LEU A O 1
ATOM 623 N N . ASN A 1 84 ? -11.418 -7.344 13.524 1.00 97.06 84 ASN A N 1
ATOM 624 C CA . ASN A 1 84 ? -10.986 -7.668 12.175 1.00 97.06 84 ASN A CA 1
ATOM 625 C C . ASN A 1 84 ? -12.216 -8.100 11.379 1.00 97.06 84 ASN A C 1
ATOM 627 O O . ASN A 1 84 ? -12.861 -9.087 11.730 1.00 97.06 84 ASN A O 1
ATOM 631 N N . SER A 1 85 ? -12.569 -7.369 10.321 1.00 96.56 85 SER A N 1
ATOM 632 C CA . SER A 1 85 ? -13.807 -7.626 9.578 1.00 96.56 85 SER A CA 1
ATOM 633 C C . SER A 1 85 ? -13.802 -8.958 8.814 1.00 96.56 85 SER A C 1
ATOM 635 O O . SER A 1 85 ? -14.863 -9.404 8.386 1.00 96.56 85 SER A O 1
ATOM 637 N N . LEU A 1 86 ? -12.651 -9.638 8.700 1.00 95.69 86 LEU A N 1
ATOM 638 C CA . LEU A 1 86 ? -12.554 -11.015 8.195 1.00 95.69 86 LEU A CA 1
ATOM 639 C C . LEU A 1 86 ? -13.023 -12.072 9.206 1.00 95.69 86 LEU A C 1
ATOM 641 O O . LEU A 1 86 ? -13.118 -13.250 8.860 1.00 95.69 86 LEU A O 1
ATOM 645 N N . ARG A 1 87 ? -13.267 -11.686 10.462 1.00 95.88 87 ARG A N 1
ATOM 646 C CA . ARG A 1 87 ? -13.650 -12.586 11.552 1.00 95.88 87 ARG A CA 1
ATOM 647 C C . ARG A 1 87 ? -15.003 -12.187 12.156 1.00 95.88 87 ARG A C 1
ATOM 649 O O . ARG A 1 87 ? -15.438 -11.030 12.028 1.00 95.88 87 ARG A O 1
ATOM 656 N N . PRO A 1 88 ? -15.712 -13.136 12.789 1.00 93.75 88 PRO A N 1
ATOM 657 C CA . PRO A 1 88 ? -16.805 -12.818 13.700 1.00 93.75 88 PRO A CA 1
ATOM 658 C C . PRO A 1 88 ? -16.357 -11.852 14.806 1.00 93.75 88 PRO A C 1
ATOM 660 O O . PRO A 1 88 ? -15.182 -11.800 15.170 1.00 93.75 88 PRO A O 1
ATOM 663 N N . PHE A 1 89 ? -17.293 -11.058 15.322 1.00 91.31 89 PHE A N 1
ATOM 664 C CA . PHE A 1 89 ? -17.019 -10.191 16.467 1.00 91.31 89 PHE A CA 1
ATOM 665 C C . PHE A 1 89 ? -16.796 -11.035 17.732 1.00 91.31 89 PHE A C 1
ATOM 667 O O . PHE A 1 89 ? -17.488 -12.029 17.928 1.00 91.31 89 PHE A O 1
ATOM 674 N N . GLY A 1 90 ? -15.838 -10.642 18.576 1.00 89.69 90 GLY A N 1
ATOM 675 C CA . GLY A 1 90 ? -15.496 -11.361 19.810 1.00 89.69 90 GLY A CA 1
ATOM 676 C C . GLY A 1 90 ? -14.500 -12.518 19.650 1.00 89.69 90 GLY A C 1
ATOM 677 O O . GLY A 1 90 ? -14.070 -13.074 20.659 1.00 89.69 90 GLY A O 1
ATOM 678 N N . ASP A 1 91 ? -14.091 -12.861 18.423 1.00 93.81 91 ASP A N 1
ATOM 679 C CA . ASP A 1 91 ? -12.988 -13.802 18.189 1.00 93.81 91 ASP A CA 1
ATOM 680 C C . ASP A 1 91 ? -11.703 -13.331 18.896 1.00 93.81 91 ASP A C 1
ATOM 682 O O . ASP A 1 91 ? -11.408 -12.137 18.954 1.00 93.81 91 ASP A O 1
ATOM 686 N N . GLN A 1 92 ? -10.881 -14.272 19.370 1.00 94.00 92 GLN A N 1
ATOM 687 C CA . GLN A 1 92 ? -9.513 -13.949 19.777 1.00 94.00 92 GLN A CA 1
ATOM 688 C C . GLN A 1 92 ? -8.691 -13.578 18.541 1.00 94.00 92 GLN A C 1
ATOM 690 O O . GLN A 1 92 ? -8.523 -14.386 17.623 1.00 94.00 92 GLN A O 1
ATOM 695 N N . LEU A 1 93 ? -8.176 -12.350 18.517 1.00 96.44 93 LEU A N 1
ATOM 696 C CA . LEU A 1 93 ? -7.421 -11.821 17.388 1.00 96.44 93 LEU A CA 1
ATOM 697 C C . LEU A 1 93 ? -5.931 -11.691 17.730 1.00 96.44 93 LEU A C 1
ATOM 699 O O . LEU A 1 93 ? -5.576 -11.453 18.885 1.00 96.44 93 LEU A O 1
ATOM 703 N N . PRO A 1 94 ? -5.035 -11.839 16.742 1.00 95.81 94 PRO A N 1
ATOM 704 C CA . PRO A 1 94 ? -3.609 -11.624 16.945 1.00 95.81 94 PRO A CA 1
ATOM 705 C C . PRO A 1 94 ? -3.285 -10.128 17.020 1.00 95.81 94 PRO A C 1
ATOM 707 O O . PRO A 1 94 ? -4.127 -9.275 16.745 1.00 95.81 94 PRO A O 1
ATOM 710 N N . HIS A 1 95 ? -2.029 -9.799 17.313 1.00 95.69 95 HIS A N 1
ATOM 711 C CA . HIS A 1 95 ? -1.544 -8.436 17.119 1.00 95.69 95 HIS A CA 1
ATOM 712 C C . HIS A 1 95 ? -1.504 -8.072 15.629 1.00 95.69 95 HIS A C 1
ATOM 714 O O . HIS A 1 95 ? -1.458 -8.938 14.745 1.00 95.69 95 HIS A O 1
ATOM 720 N N . VAL A 1 96 ? -1.544 -6.777 15.329 1.00 94.38 96 VAL A N 1
ATOM 721 C CA . VAL A 1 96 ? -1.270 -6.283 13.981 1.00 94.38 96 VAL A CA 1
ATOM 722 C C . VAL A 1 96 ? 0.176 -6.547 13.603 1.00 94.38 96 VAL A C 1
ATOM 724 O O . VAL A 1 96 ? 1.090 -6.539 14.426 1.00 94.38 96 VAL A O 1
ATOM 727 N N . VAL A 1 97 ? 0.371 -6.754 12.312 1.00 90.88 97 VAL A N 1
ATOM 728 C CA . VAL A 1 97 ? 1.683 -6.906 11.705 1.00 90.88 97 VAL A CA 1
ATOM 729 C C . VAL A 1 97 ? 1.788 -5.920 10.537 1.00 90.88 97 VAL A C 1
ATOM 731 O O . VAL A 1 97 ? 0.775 -5.703 9.868 1.00 90.88 97 VAL A O 1
ATOM 734 N N . PRO A 1 98 ? 2.954 -5.299 10.296 1.00 91.12 98 PRO A N 1
ATOM 735 C CA . PRO A 1 98 ? 4.107 -5.282 11.188 1.00 91.12 98 PRO A CA 1
ATOM 736 C C . PRO A 1 98 ? 3.902 -4.225 12.289 1.00 91.12 98 PRO A C 1
ATOM 738 O O . PRO A 1 98 ? 3.498 -3.092 12.016 1.00 91.12 98 PRO A O 1
ATOM 741 N N . LEU A 1 99 ? 4.226 -4.572 13.539 1.00 95.00 99 LEU A N 1
ATOM 742 C CA . LEU A 1 99 ? 4.026 -3.678 14.688 1.00 95.00 99 LEU A CA 1
ATOM 743 C C . LEU A 1 99 ? 4.797 -2.350 14.554 1.00 95.00 99 LEU A C 1
ATOM 745 O O . LEU A 1 99 ? 4.327 -1.310 15.002 1.00 95.00 99 LEU A O 1
ATOM 749 N N . ALA A 1 100 ? 5.937 -2.359 13.862 1.00 95.44 100 ALA A N 1
ATOM 750 C CA . ALA A 1 100 ? 6.726 -1.154 13.618 1.00 95.44 100 ALA A CA 1
ATOM 751 C C . ALA A 1 100 ? 5.990 -0.108 12.757 1.00 95.44 100 ALA A C 1
ATOM 753 O O . ALA A 1 100 ? 6.123 1.085 13.002 1.00 95.44 100 ALA A O 1
ATOM 754 N N . VAL A 1 101 ? 5.199 -0.521 11.755 1.00 95.75 101 VAL A N 1
ATOM 755 C CA . VAL A 1 101 ? 4.406 0.427 10.941 1.00 95.75 101 VAL A CA 1
ATOM 756 C C . VAL A 1 101 ? 3.255 0.996 11.771 1.00 95.75 101 VAL A C 1
ATOM 758 O O . VAL A 1 101 ? 2.984 2.192 11.707 1.00 95.75 101 VAL A O 1
ATOM 761 N N . HIS A 1 102 ? 2.629 0.151 12.593 1.00 97.19 102 HIS A N 1
ATOM 762 C CA . HIS A 1 102 ? 1.584 0.551 13.535 1.00 97.19 102 HIS A CA 1
ATOM 763 C C . HIS A 1 102 ? 2.075 1.614 14.528 1.00 97.19 102 HIS A C 1
ATOM 765 O O . HIS A 1 102 ? 1.412 2.630 14.716 1.00 97.19 102 HIS A O 1
ATOM 771 N N . GLN A 1 103 ? 3.260 1.422 15.111 1.00 97.75 103 GLN A N 1
ATOM 772 C CA . GLN A 1 103 ? 3.875 2.396 16.020 1.00 97.75 103 GLN A CA 1
ATOM 773 C C . GLN A 1 103 ? 4.230 3.703 15.305 1.00 97.75 103 GLN A C 1
ATOM 775 O O . GLN A 1 103 ? 3.859 4.774 15.780 1.00 97.75 103 GLN A O 1
ATOM 780 N N . ARG A 1 104 ? 4.837 3.627 14.112 1.00 96.81 104 ARG A N 1
ATOM 781 C CA . ARG A 1 104 ? 5.163 4.821 13.315 1.00 96.81 104 ARG A CA 1
ATOM 782 C C . ARG A 1 104 ? 3.946 5.672 12.964 1.00 96.81 104 ARG A C 1
ATOM 784 O O . ARG A 1 104 ? 4.077 6.890 12.857 1.00 96.81 104 ARG A O 1
ATOM 791 N N . ALA A 1 105 ? 2.770 5.069 12.779 1.00 97.50 105 ALA A N 1
ATOM 792 C CA . ALA A 1 105 ? 1.542 5.827 12.537 1.00 97.50 105 ALA A CA 1
ATOM 793 C C . ALA A 1 105 ? 1.222 6.736 13.732 1.00 97.50 105 ALA A C 1
ATOM 795 O O . ALA A 1 105 ? 0.993 7.931 13.563 1.00 97.50 105 ALA A O 1
ATOM 796 N N . PHE A 1 106 ? 1.325 6.220 14.958 1.00 98.06 106 PHE A N 1
ATOM 797 C CA . PHE A 1 106 ? 1.159 7.049 16.151 1.00 98.06 106 PHE A CA 1
ATOM 798 C C . PHE A 1 106 ? 2.281 8.072 16.344 1.00 98.06 106 PHE A C 1
ATOM 800 O O . PHE A 1 106 ? 2.001 9.194 16.751 1.00 98.06 106 PHE A O 1
ATOM 807 N N . GLU A 1 107 ? 3.531 7.716 16.055 1.00 97.31 107 GLU A N 1
ATOM 808 C CA . GLU A 1 107 ? 4.673 8.631 16.203 1.00 97.31 107 GLU A CA 1
ATOM 809 C C . GLU A 1 107 ? 4.596 9.818 15.235 1.00 97.31 107 GLU A C 1
ATOM 811 O O . GLU A 1 107 ? 4.865 10.953 15.619 1.00 97.31 107 GLU A O 1
ATOM 816 N N . SER A 1 108 ? 4.215 9.559 13.981 1.00 96.00 108 SER A N 1
ATOM 817 C CA . SER A 1 108 ? 4.079 10.594 12.949 1.00 96.00 108 SER A CA 1
ATOM 818 C C . SER A 1 108 ? 2.773 11.381 13.051 1.00 96.00 108 SER A C 1
ATOM 820 O O . SER A 1 108 ? 2.698 12.506 12.561 1.00 96.00 108 SER A O 1
ATOM 822 N N . GLY A 1 109 ? 1.734 10.799 13.657 1.00 96.31 109 GLY A N 1
ATOM 823 C CA . GLY A 1 109 ? 0.386 11.367 13.680 1.00 96.31 109 GLY A CA 1
ATOM 824 C C . GLY A 1 109 ? -0.320 11.350 12.319 1.00 96.31 109 GLY A C 1
ATOM 825 O O . GLY A 1 109 ? -1.414 11.898 12.193 1.00 96.31 109 GLY A O 1
ATOM 826 N N . THR A 1 110 ? 0.281 10.720 11.308 1.00 95.62 110 THR A N 1
ATOM 827 C CA . THR A 1 110 ? -0.252 10.601 9.947 1.00 95.62 110 THR A CA 1
ATOM 828 C C . THR A 1 110 ? -0.381 9.140 9.549 1.00 95.62 110 THR A C 1
ATOM 830 O O . THR A 1 110 ? 0.137 8.245 10.224 1.00 95.62 110 THR A O 1
ATOM 833 N N . ASP A 1 111 ? -1.075 8.881 8.442 1.00 96.94 111 ASP A N 1
ATOM 834 C CA . ASP A 1 111 ? -1.180 7.529 7.924 1.00 96.94 111 ASP A CA 1
ATOM 835 C C . ASP A 1 111 ? 0.192 6.947 7.553 1.00 96.94 111 ASP A C 1
ATOM 837 O O . ASP A 1 111 ? 1.127 7.657 7.171 1.00 96.94 111 ASP A O 1
ATOM 841 N N . GLN A 1 112 ? 0.323 5.631 7.711 1.00 97.00 112 GLN A N 1
ATOM 842 C CA . GLN A 1 112 ? 1.509 4.879 7.318 1.00 97.00 112 GLN A CA 1
ATOM 843 C C . GLN A 1 112 ? 1.117 3.688 6.460 1.00 97.00 112 GLN A C 1
ATOM 845 O O . GLN A 1 112 ? 0.180 2.953 6.768 1.00 97.00 112 GLN A O 1
ATOM 850 N N . ILE A 1 113 ? 1.887 3.456 5.402 1.00 95.81 113 ILE A N 1
ATOM 851 C CA . ILE A 1 113 ? 1.673 2.341 4.481 1.00 95.81 113 ILE A CA 1
ATOM 852 C C . ILE A 1 113 ? 2.685 1.236 4.804 1.00 95.81 113 ILE A C 1
ATOM 854 O O . ILE A 1 113 ? 3.898 1.468 4.895 1.00 95.81 113 ILE A O 1
ATOM 858 N N . GLY A 1 114 ? 2.171 0.030 5.035 1.00 94.38 114 GLY A N 1
ATOM 859 C CA . GLY A 1 114 ? 2.964 -1.171 5.271 1.00 94.38 114 GLY A CA 1
ATOM 860 C C . GLY A 1 114 ? 3.471 -1.803 3.977 1.00 94.38 114 GLY A C 1
ATOM 861 O O . GLY A 1 114 ? 2.913 -1.580 2.906 1.00 94.38 114 GLY A O 1
ATOM 862 N N . GLY A 1 115 ? 4.530 -2.603 4.089 1.00 93.75 115 GLY A N 1
ATOM 863 C CA . GLY A 1 115 ? 4.977 -3.482 3.011 1.00 93.75 115 GLY A CA 1
ATOM 864 C C . GLY A 1 115 ? 4.098 -4.722 2.861 1.00 93.75 115 GLY A C 1
ATOM 865 O O . GLY A 1 115 ? 3.158 -4.939 3.636 1.00 93.75 115 GLY A O 1
ATOM 866 N N . VAL A 1 116 ? 4.407 -5.537 1.855 1.00 94.88 116 VAL A N 1
ATOM 867 C CA . VAL A 1 116 ? 3.704 -6.800 1.630 1.00 94.88 116 VAL A CA 1
ATOM 868 C C . VAL A 1 116 ? 4.163 -7.851 2.638 1.00 94.88 116 VAL A C 1
ATOM 870 O O . VAL A 1 116 ? 5.343 -8.012 2.933 1.00 94.88 116 VAL A O 1
ATOM 873 N N . GLN A 1 117 ? 3.211 -8.602 3.171 1.00 93.00 117 GLN A N 1
ATOM 874 C CA . GLN A 1 117 ? 3.456 -9.624 4.180 1.00 93.00 117 GLN A CA 1
ATOM 875 C C . GLN A 1 117 ? 2.314 -10.638 4.198 1.00 93.00 117 GLN A C 1
ATOM 877 O O . GLN A 1 117 ? 1.213 -10.380 3.712 1.00 93.00 117 GLN A O 1
ATOM 882 N N . ILE A 1 118 ? 2.549 -11.795 4.807 1.00 89.62 118 ILE A N 1
ATOM 883 C CA . ILE A 1 118 ? 1.499 -12.789 5.030 1.00 89.62 118 ILE A CA 1
ATOM 884 C C . ILE A 1 118 ? 1.004 -12.640 6.466 1.00 89.62 118 ILE A C 1
ATOM 886 O O . ILE A 1 118 ? 1.663 -13.053 7.418 1.00 89.62 118 ILE A O 1
ATOM 890 N N . GLY A 1 119 ? -0.165 -12.018 6.619 1.00 80.62 119 GLY A N 1
ATOM 891 C CA . GLY A 1 119 ? -0.783 -11.815 7.926 1.00 80.62 119 GLY A CA 1
ATOM 892 C C . GLY A 1 119 ? -1.391 -13.103 8.508 1.00 80.62 119 GLY A C 1
ATOM 893 O O . GLY A 1 119 ? -1.879 -13.951 7.753 1.00 80.62 119 GLY A O 1
ATOM 894 N N . PRO A 1 120 ? -1.462 -13.233 9.846 1.00 81.12 120 PRO A N 1
ATOM 895 C CA . PRO A 1 120 ? -1.953 -14.440 10.528 1.00 81.12 120 PRO A CA 1
ATOM 896 C C . PRO A 1 120 ? -3.440 -14.745 10.268 1.00 81.12 120 PRO A C 1
ATOM 898 O O . PRO A 1 120 ? -3.860 -15.901 10.355 1.00 81.12 120 PRO A O 1
ATOM 901 N N . VAL A 1 121 ? -4.231 -13.715 9.935 1.00 88.62 121 VAL A N 1
ATOM 902 C CA . VAL A 1 121 ? -5.674 -13.832 9.661 1.00 88.62 121 VAL A CA 1
ATOM 903 C C . VAL A 1 121 ? -5.951 -14.027 8.169 1.00 88.62 121 VAL A C 1
ATOM 905 O O . VAL A 1 121 ? -6.596 -15.002 7.799 1.00 88.62 121 VAL A O 1
ATOM 908 N N . ALA A 1 122 ? -5.445 -13.134 7.308 1.00 87.56 122 ALA A N 1
ATOM 909 C CA . ALA A 1 122 ? -5.703 -13.183 5.865 1.00 87.56 122 ALA A CA 1
ATOM 910 C C . ALA A 1 122 ? -5.032 -14.384 5.171 1.00 87.56 122 ALA A C 1
ATOM 912 O O . ALA A 1 122 ? -5.565 -14.891 4.186 1.00 87.56 122 ALA A O 1
ATOM 913 N N . ARG A 1 123 ? -3.884 -14.853 5.696 1.00 89.75 123 ARG A N 1
ATOM 914 C CA . ARG A 1 123 ? -3.122 -16.019 5.201 1.00 89.75 123 ARG A CA 1
ATOM 915 C C . ARG A 1 123 ? -2.779 -15.965 3.707 1.00 89.75 123 ARG A C 1
ATOM 917 O O . ARG A 1 123 ? -2.670 -16.991 3.044 1.00 89.75 123 ARG A O 1
ATOM 924 N N . ARG A 1 124 ? -2.596 -14.753 3.189 1.00 90.31 124 ARG A N 1
ATOM 925 C CA . ARG A 1 124 ? -2.172 -14.454 1.818 1.00 90.31 124 ARG A CA 1
ATOM 926 C C . ARG A 1 124 ? -1.383 -13.142 1.789 1.00 90.31 124 ARG A C 1
ATOM 928 O O . ARG A 1 124 ? -1.470 -12.397 2.771 1.00 90.31 124 ARG A O 1
ATOM 935 N N . PRO A 1 125 ? -0.608 -12.868 0.723 1.00 92.56 125 PRO A N 1
ATOM 936 C CA . PRO A 1 125 ? 0.143 -11.626 0.605 1.00 92.56 125 PRO A CA 1
ATOM 937 C C . PRO A 1 125 ? -0.771 -10.403 0.656 1.00 92.56 125 PRO A C 1
ATOM 939 O O . PRO A 1 125 ? -1.677 -10.243 -0.164 1.00 92.56 125 PRO A O 1
ATOM 942 N N . ALA A 1 126 ? -0.519 -9.554 1.640 1.00 94.44 126 ALA A N 1
ATOM 943 C CA . ALA A 1 126 ? -1.340 -8.413 1.975 1.00 94.44 126 ALA A CA 1
ATOM 944 C C . ALA A 1 126 ? -0.488 -7.265 2.507 1.00 94.44 126 ALA A C 1
ATOM 946 O O . ALA A 1 126 ? 0.610 -7.474 3.018 1.00 94.44 126 ALA A O 1
ATOM 947 N N . LEU A 1 127 ? -1.035 -6.061 2.445 1.00 95.19 127 LEU A N 1
ATOM 948 C CA . LEU A 1 127 ? -0.480 -4.866 3.073 1.00 95.19 127 LEU A CA 1
ATOM 949 C C . LEU A 1 127 ? -1.573 -4.120 3.840 1.00 95.19 127 LEU A C 1
ATOM 951 O O . LEU A 1 127 ? -2.756 -4.447 3.733 1.00 95.19 127 LEU A O 1
ATOM 955 N N . GLY A 1 128 ? -1.169 -3.136 4.637 1.00 95.62 128 GLY A N 1
ATOM 956 C CA . GLY A 1 128 ? -2.081 -2.322 5.433 1.00 95.62 128 GLY A CA 1
ATOM 957 C C . GLY A 1 128 ? -1.797 -0.835 5.284 1.00 95.62 128 GLY A C 1
ATOM 958 O O . GLY A 1 128 ? -0.633 -0.434 5.243 1.00 95.62 128 GLY A O 1
ATOM 959 N N . VAL A 1 129 ? -2.857 -0.030 5.249 1.00 97.25 129 VAL A N 1
ATOM 960 C CA . VAL A 1 129 ? -2.796 1.424 5.457 1.00 97.25 129 VAL A CA 1
ATOM 961 C C . VAL A 1 129 ? -3.267 1.714 6.876 1.00 97.25 129 VAL A C 1
ATOM 963 O O . VAL A 1 129 ? -4.411 1.418 7.211 1.00 97.25 129 VAL A O 1
ATOM 966 N N . PHE A 1 130 ? -2.375 2.234 7.713 1.00 98.00 130 PHE A N 1
ATOM 967 C CA . PHE A 1 130 ? -2.570 2.447 9.145 1.00 98.00 130 PHE A CA 1
ATOM 968 C C . PHE A 1 130 ? -2.911 3.910 9.389 1.00 98.00 130 PHE A C 1
ATOM 970 O O . PHE A 1 130 ? -2.077 4.768 9.131 1.00 98.00 130 PHE A O 1
ATOM 977 N N . VAL A 1 131 ? -4.111 4.186 9.889 1.00 98.12 131 VAL A N 1
ATOM 978 C CA . VAL A 1 131 ? -4.603 5.535 10.183 1.00 98.12 131 VAL A CA 1
ATOM 979 C C . VAL A 1 131 ? -4.719 5.715 11.700 1.00 98.12 131 VAL A C 1
ATOM 981 O O . VAL A 1 131 ? -5.554 5.039 12.314 1.00 98.12 131 VAL A O 1
ATOM 984 N N . PRO A 1 132 ? -3.917 6.609 12.310 1.00 97.69 132 PRO A N 1
ATOM 985 C CA . PRO A 1 132 ? -3.890 6.790 13.753 1.00 97.69 132 PRO A CA 1
ATOM 986 C C . PRO A 1 132 ? -5.039 7.656 14.255 1.00 97.69 132 PRO A C 1
ATOM 988 O O . PRO A 1 132 ? -5.394 8.681 13.676 1.00 97.69 132 PRO A O 1
ATOM 991 N N . ILE A 1 133 ? -5.593 7.248 15.392 1.00 95.75 133 ILE A N 1
ATOM 992 C CA . ILE A 1 133 ? -6.651 7.937 16.122 1.00 95.75 133 ILE A CA 1
ATOM 993 C C . ILE A 1 133 ? -6.139 8.255 17.517 1.00 95.75 133 ILE A C 1
ATOM 995 O O . ILE A 1 133 ? -5.671 7.378 18.253 1.00 95.75 133 ILE A O 1
ATOM 999 N N . PHE A 1 134 ? -6.294 9.518 17.902 1.00 93.81 134 PHE A N 1
ATOM 1000 C CA . PHE A 1 134 ? -5.908 10.029 19.208 1.00 93.81 134 PHE A CA 1
ATOM 1001 C C . PHE A 1 134 ? -7.150 10.439 20.004 1.00 93.81 134 PHE A C 1
ATOM 1003 O O . PHE A 1 134 ? -8.067 11.048 19.460 1.00 93.81 134 PHE A O 1
ATOM 1010 N N . LYS A 1 135 ? -7.172 10.157 21.313 1.00 90.06 135 LYS A N 1
ATOM 1011 C CA . LYS A 1 135 ? -8.219 10.625 22.243 1.00 90.06 135 LYS A CA 1
ATOM 1012 C C . LYS A 1 135 ? -7.570 11.406 23.379 1.00 90.06 135 LYS A C 1
ATOM 1014 O O . LYS A 1 135 ? -6.749 10.869 24.121 1.00 90.06 135 LYS A O 1
ATOM 1019 N N . GLY A 1 136 ? -7.911 12.691 23.497 1.00 89.19 136 GLY A N 1
ATOM 1020 C CA . GLY A 1 136 ? -7.278 13.595 24.465 1.00 89.19 136 GLY A CA 1
ATOM 1021 C C . GLY A 1 136 ? -5.762 13.714 24.263 1.00 89.19 136 GLY A C 1
ATOM 1022 O O . GLY A 1 136 ? -5.013 13.644 25.232 1.00 89.19 136 GLY A O 1
ATOM 1023 N N . GLY A 1 137 ? -5.309 13.789 23.005 1.00 91.62 137 GLY A N 1
ATOM 1024 C CA . GLY A 1 137 ? -3.890 13.909 22.645 1.00 91.62 137 GLY A CA 1
ATOM 1025 C C . GLY A 1 137 ? -3.057 12.631 22.799 1.00 91.62 137 GLY A C 1
ATOM 1026 O O . GLY A 1 137 ? -1.852 12.671 22.577 1.00 91.62 137 GLY A O 1
ATOM 1027 N N . ARG A 1 138 ? -3.665 11.495 23.167 1.00 94.12 138 ARG A N 1
ATOM 1028 C CA . ARG A 1 138 ? -2.962 10.215 23.350 1.00 94.12 138 ARG A CA 1
ATOM 1029 C C . ARG A 1 138 ? -3.352 9.196 22.279 1.00 94.12 138 ARG A C 1
ATOM 1031 O O . ARG A 1 138 ? -4.539 9.147 21.943 1.00 94.12 138 ARG A O 1
ATOM 1038 N N . PRO A 1 139 ? -2.405 8.371 21.788 1.00 95.94 139 PRO A N 1
ATOM 1039 C CA . PRO A 1 139 ? -2.699 7.227 20.928 1.00 95.94 139 PRO A CA 1
ATOM 1040 C C . PRO A 1 139 ? -3.828 6.374 21.502 1.00 95.94 139 PRO A C 1
ATOM 1042 O O . PRO A 1 139 ? -3.759 5.962 22.661 1.00 95.94 139 PRO A O 1
ATOM 1045 N N . LYS A 1 140 ? -4.871 6.127 20.707 1.00 94.19 140 LYS A N 1
ATOM 1046 C CA . LYS A 1 140 ? -5.989 5.268 21.104 1.00 94.19 140 LYS A CA 1
ATOM 1047 C C . LYS A 1 140 ? -6.088 4.039 20.211 1.00 94.19 140 LYS A C 1
ATOM 1049 O O . LYS A 1 140 ? -5.908 2.929 20.704 1.00 94.19 140 LYS A O 1
ATOM 1054 N N . PHE A 1 141 ? -6.338 4.248 18.920 1.00 95.69 141 PHE A N 1
ATOM 1055 C CA . PHE A 1 141 ? -6.499 3.173 17.944 1.00 95.69 141 PHE A CA 1
ATOM 1056 C C . PHE A 1 141 ? -5.753 3.481 16.652 1.00 95.69 141 PHE A C 1
ATOM 1058 O O . PHE A 1 141 ? -5.616 4.642 16.288 1.00 95.69 141 PHE A O 1
ATOM 1065 N N . ASN A 1 142 ? -5.346 2.443 15.933 1.00 97.62 142 ASN A N 1
ATOM 1066 C CA . ASN A 1 142 ? -5.176 2.523 14.489 1.00 97.62 142 ASN A CA 1
ATOM 1067 C C . ASN A 1 142 ? -6.387 1.867 13.823 1.00 97.62 142 ASN A C 1
ATOM 1069 O O . ASN A 1 142 ? -6.769 0.748 14.186 1.00 97.62 142 ASN A O 1
ATOM 1073 N N . ILE A 1 143 ? -6.948 2.531 12.814 1.00 98.00 143 ILE A N 1
ATOM 1074 C CA . ILE A 1 143 ? -7.743 1.855 11.788 1.00 98.00 143 ILE A CA 1
ATOM 1075 C C . ILE A 1 143 ? -6.773 1.377 10.723 1.00 98.00 143 ILE A C 1
ATOM 1077 O O . ILE A 1 143 ? -6.047 2.178 10.141 1.00 98.00 143 ILE A O 1
ATOM 1081 N N . VAL A 1 144 ? -6.766 0.076 10.457 1.00 98.00 144 VAL A N 1
ATOM 1082 C CA . VAL A 1 144 ? -5.956 -0.504 9.389 1.00 98.00 144 VAL A CA 1
ATOM 1083 C C . VAL A 1 144 ? -6.869 -0.968 8.269 1.00 98.00 144 VAL A C 1
ATOM 1085 O O . VAL A 1 144 ? -7.707 -1.850 8.466 1.00 98.00 144 VAL A O 1
ATOM 1088 N N . ILE A 1 145 ? -6.686 -0.389 7.086 1.00 98.12 145 ILE A N 1
ATOM 1089 C CA . ILE A 1 145 ? -7.297 -0.887 5.856 1.00 98.12 145 ILE A CA 1
ATOM 1090 C C . ILE A 1 145 ? -6.360 -1.942 5.282 1.00 98.12 145 ILE A C 1
ATOM 1092 O O . ILE A 1 145 ? -5.285 -1.618 4.777 1.00 98.12 145 ILE A O 1
ATOM 1096 N N . GLY A 1 146 ? -6.741 -3.207 5.428 1.00 96.88 146 GLY A N 1
ATOM 1097 C CA . GLY A 1 146 ? -6.002 -4.337 4.883 1.00 96.88 146 GLY A CA 1
ATOM 1098 C C . GLY A 1 146 ? -6.374 -4.583 3.426 1.00 96.88 146 GLY A C 1
ATOM 1099 O O . GLY A 1 146 ? -7.551 -4.504 3.076 1.00 96.88 146 GLY A O 1
ATOM 1100 N N . LEU A 1 147 ? -5.371 -4.865 2.596 1.00 95.31 147 LEU A N 1
ATOM 1101 C CA . LEU A 1 147 ? -5.500 -5.012 1.149 1.00 95.31 147 LEU A CA 1
ATOM 1102 C C . LEU A 1 147 ? -4.763 -6.255 0.671 1.00 95.31 147 LEU A C 1
ATOM 1104 O O . LEU A 1 147 ? -3.594 -6.457 1.009 1.00 95.31 147 LEU A O 1
ATOM 1108 N N . ASP A 1 148 ? -5.414 -7.043 -0.176 1.00 93.50 148 ASP A N 1
ATOM 1109 C CA . ASP A 1 148 ? -4.759 -8.109 -0.925 1.00 93.50 148 ASP A CA 1
ATOM 1110 C C . ASP A 1 148 ? -3.774 -7.510 -1.940 1.00 93.50 148 ASP A C 1
ATOM 1112 O O . ASP A 1 148 ? -4.137 -6.667 -2.766 1.00 93.50 148 ASP A O 1
ATOM 1116 N N . ALA A 1 149 ? -2.528 -7.992 -1.938 1.00 92.38 149 ALA A N 1
ATOM 1117 C CA . ALA A 1 149 ? -1.488 -7.496 -2.846 1.00 92.38 149 ALA A CA 1
ATOM 1118 C C . ALA A 1 149 ? -1.861 -7.689 -4.332 1.00 92.38 149 ALA A C 1
ATOM 1120 O O . ALA A 1 149 ? -1.486 -6.889 -5.189 1.00 92.38 149 ALA A O 1
ATOM 1121 N N . GLY A 1 150 ? -2.687 -8.699 -4.637 1.00 86.56 150 GLY A N 1
ATOM 1122 C CA . GLY A 1 150 ? -3.207 -8.956 -5.984 1.00 86.56 150 GLY A CA 1
ATOM 1123 C C . GLY A 1 150 ? -4.032 -7.805 -6.580 1.00 86.56 150 GLY A C 1
ATOM 1124 O O . GLY A 1 150 ? -4.134 -7.706 -7.801 1.00 86.56 150 GLY A O 1
ATOM 1125 N N . GLY A 1 151 ? -4.575 -6.894 -5.762 1.00 87.50 151 GLY A N 1
ATOM 1126 C CA . GLY A 1 151 ? -5.238 -5.682 -6.258 1.00 87.50 151 GLY A CA 1
ATOM 1127 C C . GLY A 1 151 ? -4.296 -4.775 -7.059 1.00 87.50 151 GLY A C 1
ATOM 1128 O O . GLY A 1 151 ? -4.691 -4.223 -8.084 1.00 87.50 151 GLY A O 1
ATOM 1129 N N . PHE A 1 152 ? -3.023 -4.698 -6.662 1.00 92.38 152 PHE A N 1
ATOM 1130 C CA . PHE A 1 152 ? -2.014 -3.883 -7.341 1.00 92.38 152 PHE A CA 1
ATOM 1131 C C . PHE A 1 152 ? -1.528 -4.503 -8.658 1.00 92.38 152 PHE A C 1
ATOM 1133 O O . PHE A 1 152 ? -1.139 -3.769 -9.564 1.00 92.38 152 PHE A O 1
ATOM 1140 N N . ALA A 1 153 ? -1.616 -5.826 -8.826 1.00 89.56 153 ALA A N 1
ATOM 1141 C CA . ALA A 1 153 ? -1.331 -6.465 -10.113 1.00 89.56 153 ALA A CA 1
ATOM 1142 C C . ALA A 1 153 ? -2.307 -5.987 -11.203 1.00 89.56 153 ALA A C 1
ATOM 1144 O O . ALA A 1 153 ? -1.882 -5.654 -12.307 1.00 89.56 153 ALA A O 1
ATOM 1145 N N . LYS A 1 154 ? -3.590 -5.811 -10.863 1.00 86.62 154 LYS A N 1
ATOM 1146 C CA . LYS A 1 154 ? -4.600 -5.259 -11.784 1.00 86.62 154 LYS A CA 1
ATOM 1147 C C . LYS A 1 154 ? -4.311 -3.812 -12.187 1.00 86.62 154 LYS A C 1
ATOM 1149 O O . LYS A 1 154 ? -4.591 -3.422 -13.320 1.00 86.62 154 LYS A O 1
ATOM 1154 N N . VAL A 1 155 ? -3.716 -3.017 -11.289 1.00 90.06 155 VAL A N 1
ATOM 1155 C CA . VAL A 1 155 ? -3.247 -1.659 -11.619 1.00 90.06 155 VAL A CA 1
ATOM 1156 C C . VAL A 1 155 ? -2.178 -1.730 -12.709 1.00 90.06 155 VAL A C 1
ATOM 1158 O O . VAL A 1 155 ? -2.257 -0.980 -13.680 1.00 90.06 155 VAL A O 1
ATOM 1161 N N . LEU A 1 156 ? -1.237 -2.676 -12.612 1.00 91.88 156 LEU A N 1
ATOM 1162 C CA . LEU A 1 156 ? -0.216 -2.898 -13.640 1.00 91.88 156 LEU A CA 1
ATOM 1163 C C . LEU A 1 156 ? -0.815 -3.389 -14.967 1.00 91.88 156 LEU A C 1
ATOM 1165 O O . LEU A 1 156 ? -0.456 -2.879 -16.027 1.00 91.88 156 LEU A O 1
ATOM 1169 N N . GLU A 1 157 ? -1.741 -4.349 -14.919 1.00 86.19 157 GLU A N 1
ATOM 1170 C CA . GLU A 1 157 ? -2.411 -4.912 -16.103 1.00 86.19 157 GLU A CA 1
ATOM 1171 C C . GLU A 1 157 ? -3.197 -3.853 -16.886 1.00 86.19 157 GLU A C 1
ATOM 1173 O O . GLU A 1 157 ? -3.172 -3.842 -18.119 1.00 86.19 157 GLU A O 1
ATOM 1178 N N . SER A 1 158 ? -3.838 -2.914 -16.180 1.00 84.56 158 SER A N 1
ATOM 1179 C CA . SER A 1 158 ? -4.624 -1.837 -16.796 1.00 84.56 158 SER A CA 1
ATOM 1180 C C . SER A 1 158 ? -3.810 -0.921 -17.721 1.00 84.56 158 SER A C 1
ATOM 1182 O O . SER A 1 158 ? -4.387 -0.284 -18.601 1.00 84.56 158 SER A O 1
ATOM 1184 N N . GLN A 1 159 ? -2.479 -0.886 -17.567 1.00 84.38 159 GLN A N 1
ATOM 1185 C CA . GLN A 1 159 ? -1.588 -0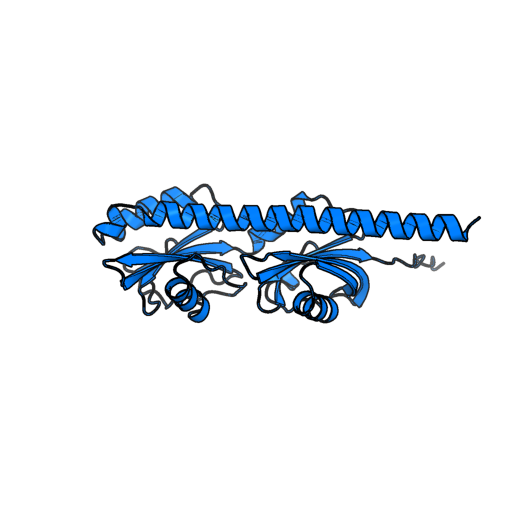.039 -18.364 1.00 84.38 159 GLN A CA 1
ATOM 1186 C C . GLN A 1 159 ? -1.310 -0.576 -19.773 1.00 84.38 159 GLN A C 1
ATOM 1188 O O . GLN A 1 159 ? -0.715 0.143 -20.570 1.00 84.38 159 GLN A O 1
ATOM 1193 N N . GLN A 1 160 ? -1.709 -1.819 -20.087 1.00 85.81 160 GLN A N 1
ATOM 1194 C CA . GLN A 1 160 ? -1.552 -2.426 -21.420 1.00 85.81 160 GLN A CA 1
ATOM 1195 C C . GLN A 1 160 ? -0.135 -2.241 -21.995 1.00 85.81 160 GLN A C 1
ATOM 1197 O O . GLN A 1 160 ? 0.058 -1.745 -23.106 1.00 85.81 160 GLN A O 1
ATOM 1202 N N . LEU A 1 161 ? 0.874 -2.607 -21.199 1.00 89.88 161 LEU A N 1
ATOM 1203 C CA . LEU A 1 161 ? 2.275 -2.365 -21.537 1.00 89.88 161 LEU A CA 1
ATOM 1204 C C . LEU A 1 161 ? 2.658 -3.015 -22.882 1.00 89.88 161 LEU A C 1
ATOM 1206 O O . LEU A 1 161 ? 2.206 -4.126 -23.180 1.00 89.88 161 LEU A O 1
ATOM 1210 N N . PRO A 1 162 ? 3.531 -2.374 -23.685 1.00 90.75 162 PRO A N 1
ATOM 1211 C CA . PRO A 1 162 ? 4.007 -2.952 -24.936 1.00 90.75 162 PRO A CA 1
ATOM 1212 C C . PRO A 1 162 ? 4.639 -4.336 -24.748 1.00 90.75 162 PRO A C 1
ATOM 1214 O O . PRO A 1 162 ? 5.234 -4.650 -23.715 1.00 90.75 162 PRO A O 1
ATOM 1217 N N . LYS A 1 163 ? 4.587 -5.170 -25.791 1.00 87.44 163 LYS A N 1
ATOM 1218 C CA . LYS A 1 163 ? 5.218 -6.496 -25.756 1.00 87.44 163 LYS A CA 1
ATOM 1219 C C . LYS A 1 163 ? 6.714 -6.382 -25.434 1.00 87.44 163 LYS A C 1
ATOM 1221 O O . LYS A 1 163 ? 7.439 -5.610 -26.057 1.00 87.44 163 LYS A O 1
ATOM 1226 N N . GLY A 1 164 ? 7.178 -7.205 -24.494 1.00 87.50 164 GLY A N 1
ATOM 1227 C CA .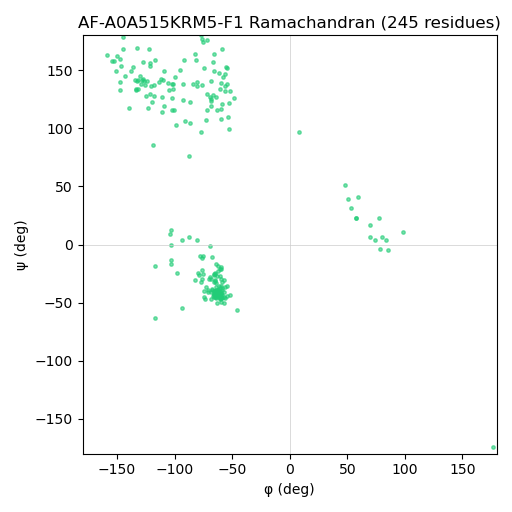 GLY A 1 164 ? 8.571 -7.207 -24.038 1.00 87.50 164 GLY A CA 1
ATOM 1228 C C . GLY A 1 164 ? 8.877 -6.164 -22.961 1.00 87.50 164 GLY A C 1
ATOM 1229 O O . GLY A 1 164 ? 10.038 -6.045 -22.567 1.00 87.50 164 GLY A O 1
ATOM 1230 N N . TRP A 1 165 ? 7.865 -5.429 -22.490 1.00 93.88 165 TRP A N 1
ATOM 1231 C CA . TRP A 1 165 ? 7.963 -4.584 -21.308 1.00 93.88 165 TRP A CA 1
ATOM 1232 C C . TRP A 1 165 ? 7.460 -5.332 -20.073 1.00 93.88 165 TRP A C 1
ATOM 1234 O O . TRP A 1 165 ? 6.591 -6.199 -20.157 1.00 93.88 165 TRP A O 1
ATOM 1244 N N . VAL A 1 166 ? 8.021 -4.990 -18.921 1.00 94.31 166 VAL A N 1
ATOM 1245 C CA . VAL A 1 166 ? 7.652 -5.522 -17.611 1.00 94.31 166 VAL A CA 1
ATOM 1246 C C . VAL A 1 166 ? 7.550 -4.371 -16.624 1.00 94.31 166 VAL A C 1
ATOM 1248 O O . VAL A 1 166 ? 8.363 -3.452 -16.671 1.00 94.31 166 VAL A O 1
ATOM 1251 N N . ALA A 1 167 ? 6.572 -4.427 -15.727 1.00 96.44 167 ALA A N 1
ATOM 1252 C CA . ALA A 1 167 ? 6.444 -3.491 -14.622 1.00 96.44 167 ALA A CA 1
ATOM 1253 C C . ALA A 1 167 ? 6.453 -4.211 -13.276 1.00 96.44 167 ALA A C 1
ATOM 1255 O O . ALA A 1 167 ? 6.066 -5.379 -13.167 1.00 96.44 167 ALA A O 1
ATOM 1256 N N . GLY A 1 168 ? 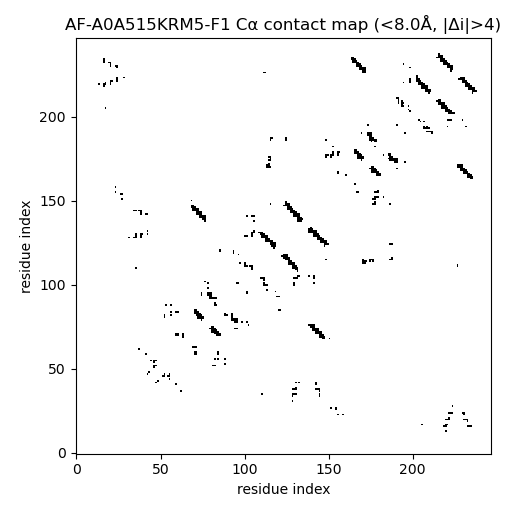6.882 -3.492 -12.246 1.00 97.19 168 GLY A N 1
ATOM 1257 C CA . GLY A 1 168 ? 6.866 -3.951 -10.868 1.00 97.19 168 GLY A CA 1
ATOM 1258 C C . GLY A 1 168 ? 6.625 -2.808 -9.894 1.00 97.19 168 GLY A C 1
ATOM 1259 O O . GLY A 1 168 ? 6.960 -1.657 -10.174 1.00 97.19 168 GLY A O 1
ATOM 1260 N N . ILE A 1 169 ? 6.064 -3.160 -8.741 1.00 98.25 169 ILE A N 1
ATOM 1261 C CA . ILE A 1 169 ? 5.876 -2.291 -7.580 1.00 98.25 169 ILE A CA 1
ATOM 1262 C C . ILE A 1 169 ? 6.646 -2.932 -6.429 1.00 98.25 169 ILE A C 1
ATOM 1264 O O . ILE A 1 169 ? 6.402 -4.095 -6.106 1.00 98.25 169 ILE A O 1
ATOM 1268 N N . GLY A 1 170 ? 7.585 -2.192 -5.850 1.00 98.00 170 GLY A N 1
ATOM 1269 C CA . GLY A 1 170 ? 8.356 -2.574 -4.673 1.00 98.00 170 GLY A CA 1
ATOM 1270 C C . GLY A 1 170 ? 7.879 -1.801 -3.448 1.00 98.00 170 GLY A C 1
ATOM 1271 O O . GLY A 1 170 ? 7.602 -0.605 -3.547 1.00 98.00 170 GLY A O 1
ATOM 1272 N N . ASP A 1 171 ? 7.775 -2.469 -2.304 1.00 96.62 171 ASP A N 1
ATOM 1273 C CA . ASP A 1 171 ? 7.548 -1.804 -1.026 1.00 96.62 171 ASP A CA 1
ATOM 1274 C C . ASP A 1 171 ? 8.829 -1.157 -0.478 1.00 96.62 171 ASP A C 1
ATOM 1276 O O . ASP A 1 171 ? 9.903 -1.220 -1.080 1.00 96.62 171 ASP A O 1
ATOM 1280 N N . ARG A 1 172 ? 8.703 -0.524 0.692 1.00 93.25 172 ARG A N 1
ATOM 1281 C CA . ARG A 1 172 ? 9.798 0.189 1.359 1.00 93.25 172 ARG A CA 1
ATOM 1282 C C . ARG A 1 172 ? 10.975 -0.676 1.796 1.00 93.25 172 ARG A C 1
ATOM 1284 O O . ARG A 1 172 ? 12.027 -0.124 2.094 1.00 93.25 172 ARG A O 1
ATOM 1291 N N . ASP A 1 173 ? 10.786 -1.988 1.863 1.00 94.25 173 ASP A N 1
ATOM 1292 C CA . ASP A 1 173 ? 11.810 -2.949 2.266 1.00 94.25 173 ASP A CA 1
ATOM 1293 C C . ASP A 1 173 ? 12.372 -3.695 1.039 1.00 94.25 173 ASP A C 1
ATOM 1295 O O . ASP A 1 173 ? 13.121 -4.665 1.171 1.00 94.25 173 ASP A O 1
ATOM 1299 N N . GLY A 1 174 ? 12.013 -3.240 -0.168 1.00 95.88 174 GLY A N 1
ATOM 1300 C CA . GLY A 1 174 ? 12.491 -3.785 -1.429 1.00 95.88 174 GLY A CA 1
ATOM 1301 C C . GLY A 1 174 ? 11.811 -5.090 -1.830 1.00 95.88 174 GLY A C 1
ATOM 1302 O O . GLY A 1 174 ? 12.389 -5.845 -2.609 1.00 95.88 174 GLY A O 1
ATOM 1303 N N . ASN A 1 175 ? 10.605 -5.384 -1.335 1.00 97.31 175 ASN A N 1
ATOM 1304 C CA . ASN A 1 175 ? 9.850 -6.578 -1.719 1.00 97.31 175 ASN A CA 1
ATOM 1305 C C . ASN A 1 175 ? 8.787 -6.257 -2.770 1.00 97.31 175 ASN A C 1
ATOM 1307 O O . ASN A 1 175 ? 8.142 -5.214 -2.726 1.00 97.31 175 ASN A O 1
ATOM 1311 N N . PHE A 1 176 ? 8.554 -7.172 -3.709 1.00 97.75 176 PHE A N 1
ATOM 1312 C CA . PHE A 1 176 ? 7.500 -7.023 -4.707 1.00 97.75 176 PHE A CA 1
ATOM 1313 C C . PHE A 1 176 ? 6.117 -6.994 -4.057 1.00 97.75 176 PHE A C 1
ATOM 1315 O O . PHE A 1 176 ? 5.639 -8.012 -3.562 1.00 97.75 176 PHE A O 1
ATOM 1322 N N . VAL A 1 177 ? 5.428 -5.864 -4.175 1.00 97.44 177 VAL A N 1
ATOM 1323 C CA . VAL A 1 177 ? 3.984 -5.766 -3.938 1.00 97.44 177 VAL A CA 1
ATOM 1324 C C . VAL A 1 177 ? 3.225 -6.390 -5.104 1.00 97.44 177 VAL A C 1
ATOM 1326 O O . VAL A 1 177 ? 2.297 -7.165 -4.893 1.00 97.44 177 VAL A O 1
ATOM 1329 N N . ALA A 1 178 ? 3.631 -6.074 -6.335 1.00 96.75 178 ALA A N 1
ATOM 1330 C CA . ALA A 1 178 ? 3.050 -6.643 -7.543 1.00 96.75 178 ALA A CA 1
ATOM 1331 C C . ALA A 1 178 ? 4.038 -6.616 -8.710 1.00 96.75 178 ALA A C 1
ATOM 1333 O O . ALA A 1 178 ? 4.960 -5.795 -8.754 1.00 96.75 178 ALA A O 1
ATOM 1334 N N . ARG A 1 179 ? 3.812 -7.492 -9.689 1.00 94.81 179 ARG A N 1
ATOM 1335 C CA . ARG A 1 179 ? 4.579 -7.559 -10.934 1.00 94.81 179 ARG A CA 1
ATOM 1336 C C . ARG A 1 179 ? 3.669 -7.897 -12.108 1.00 94.81 179 ARG A C 1
ATOM 1338 O O . ARG A 1 179 ? 2.747 -8.684 -11.963 1.00 94.81 179 ARG A O 1
ATOM 1345 N N . SER A 1 180 ? 3.945 -7.346 -13.288 1.00 93.69 180 SER A N 1
ATOM 1346 C CA . SER A 1 180 ? 3.119 -7.585 -14.482 1.00 93.69 180 SER A CA 1
ATOM 1347 C C . SER A 1 180 ? 3.334 -8.961 -15.132 1.00 93.69 180 SER A C 1
ATOM 1349 O O . SER A 1 180 ? 2.593 -9.331 -16.035 1.00 93.69 180 SER A O 1
ATOM 1351 N N . ILE A 1 181 ? 4.379 -9.695 -14.734 1.00 90.81 181 ILE A N 1
ATOM 1352 C CA . ILE A 1 181 ? 4.731 -11.028 -15.244 1.00 90.81 181 ILE A CA 1
ATOM 1353 C C . ILE A 1 181 ? 5.046 -11.928 -14.052 1.00 90.81 181 ILE A C 1
ATOM 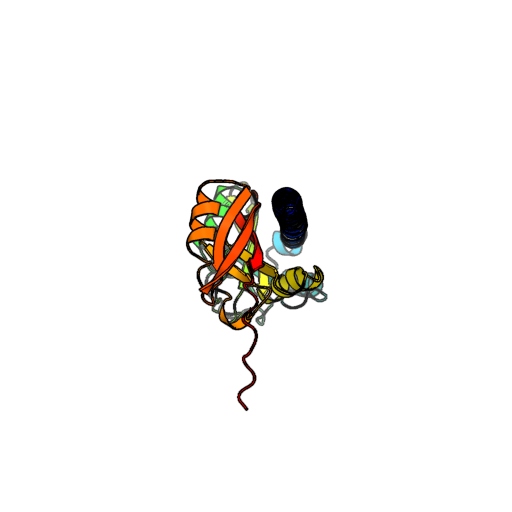1355 O O . ILE A 1 181 ? 5.806 -11.530 -13.164 1.00 90.81 181 ILE A O 1
ATOM 1359 N N . ASP A 1 182 ? 4.485 -13.139 -14.054 1.00 91.00 182 ASP A N 1
ATOM 1360 C CA . ASP A 1 182 ? 4.670 -14.152 -13.009 1.00 91.00 182 ASP A CA 1
ATOM 1361 C C . ASP A 1 182 ? 4.424 -13.604 -11.591 1.00 91.00 182 ASP A C 1
ATOM 1363 O O . ASP A 1 182 ? 5.147 -13.940 -10.654 1.00 91.00 182 ASP A O 1
ATOM 1367 N N . ASN A 1 183 ? 3.418 -12.736 -11.430 1.00 93.25 183 ASN A N 1
ATOM 1368 C CA . ASN A 1 183 ? 3.120 -12.039 -10.177 1.00 93.25 183 ASN A CA 1
ATOM 1369 C C . ASN A 1 183 ? 3.147 -12.979 -8.964 1.00 93.25 183 ASN A C 1
ATOM 1371 O O . ASN A 1 183 ? 3.950 -12.802 -8.051 1.00 93.25 183 ASN A O 1
ATOM 1375 N N . ASP A 1 184 ? 2.338 -14.036 -9.006 1.00 91.94 184 ASP A N 1
ATOM 1376 C CA . ASP A 1 184 ? 2.135 -14.956 -7.882 1.00 91.94 184 ASP A CA 1
ATOM 1377 C C . ASP A 1 184 ? 3.419 -15.685 -7.464 1.00 91.94 184 ASP A C 1
ATOM 1379 O O . ASP A 1 184 ? 3.561 -16.117 -6.322 1.00 91.94 184 ASP A O 1
ATOM 1383 N N . ARG A 1 185 ? 4.396 -15.786 -8.372 1.00 92.81 185 ARG A N 1
ATOM 1384 C CA . ARG A 1 185 ? 5.708 -16.369 -8.087 1.00 92.81 185 ARG A CA 1
ATOM 1385 C C . ARG A 1 185 ? 6.628 -15.405 -7.337 1.00 92.81 185 ARG A C 1
ATOM 1387 O O . ARG A 1 185 ? 7.549 -15.881 -6.663 1.00 92.81 185 ARG A O 1
ATOM 1394 N N . TYR A 1 186 ? 6.441 -14.094 -7.483 1.00 94.38 186 TYR A N 1
ATOM 1395 C CA . TYR A 1 186 ? 7.391 -13.073 -7.029 1.00 94.38 186 TYR A CA 1
ATOM 1396 C C . TYR A 1 186 ? 6.871 -12.133 -5.944 1.00 94.38 186 TYR A C 1
ATOM 1398 O O . TYR A 1 186 ? 7.704 -11.548 -5.259 1.00 94.38 186 TYR A O 1
ATOM 1406 N N . VAL A 1 187 ? 5.557 -12.015 -5.734 1.00 95.62 187 VAL A N 1
ATOM 1407 C CA . VAL A 1 187 ? 5.004 -11.215 -4.628 1.00 95.62 187 VAL A CA 1
ATOM 1408 C C . VAL A 1 187 ? 5.652 -11.613 -3.294 1.00 95.62 187 VAL A C 1
ATOM 1410 O O . VAL A 1 187 ? 5.776 -12.796 -2.974 1.00 95.62 187 VAL A O 1
ATOM 1413 N N . GLY A 1 188 ? 6.090 -10.614 -2.526 1.00 95.12 188 GLY A N 1
ATOM 1414 C CA . GLY A 1 188 ? 6.784 -10.782 -1.247 1.00 95.12 188 GLY A CA 1
ATOM 1415 C C . GLY A 1 188 ? 8.265 -11.153 -1.341 1.00 95.12 188 GLY A C 1
ATOM 1416 O O . GLY A 1 188 ? 8.926 -11.235 -0.311 1.00 95.12 188 GLY A O 1
ATOM 1417 N N . LYS A 1 189 ? 8.813 -11.374 -2.541 1.00 96.06 189 LYS A N 1
ATOM 1418 C CA . LYS A 1 189 ? 10.257 -11.581 -2.743 1.00 96.06 189 LYS A CA 1
ATOM 1419 C C . LYS A 1 189 ? 10.952 -10.261 -3.031 1.00 96.06 189 LYS A C 1
ATOM 1421 O O . LYS A 1 189 ? 10.325 -9.332 -3.531 1.00 96.06 189 LYS A O 1
ATOM 1426 N N . GLN A 1 190 ? 12.259 -10.218 -2.798 1.00 96.50 190 GLN A N 1
ATOM 1427 C CA . GLN A 1 190 ? 13.058 -9.043 -3.121 1.00 96.50 190 GLN A CA 1
ATOM 1428 C C . GLN A 1 190 ? 13.008 -8.701 -4.614 1.00 96.50 190 GLN A C 1
ATOM 1430 O O . GLN A 1 190 ? 13.072 -9.583 -5.480 1.00 96.50 190 GLN A O 1
ATOM 1435 N N . ILE A 1 191 ? 12.913 -7.404 -4.898 1.00 96.94 191 ILE A N 1
ATOM 1436 C CA . ILE A 1 191 ? 13.099 -6.844 -6.233 1.00 96.94 191 ILE A CA 1
ATOM 1437 C C . ILE A 1 191 ? 14.550 -7.035 -6.693 1.00 96.94 191 ILE A C 1
ATOM 1439 O O . ILE A 1 191 ? 15.440 -7.334 -5.898 1.00 96.94 191 ILE A O 1
ATOM 1443 N N . SER A 1 192 ? 14.814 -6.879 -7.994 1.00 94.69 192 SER A N 1
ATOM 1444 C CA . SER A 1 192 ? 16.177 -7.033 -8.521 1.00 94.69 192 SER A CA 1
ATOM 1445 C C . SER A 1 192 ? 17.150 -6.089 -7.806 1.00 94.69 192 SER A C 1
ATOM 1447 O O . SER A 1 192 ? 16.839 -4.903 -7.674 1.00 94.69 192 SER A O 1
ATOM 1449 N N . SER A 1 193 ? 18.337 -6.578 -7.437 1.00 92.38 193 SER A N 1
ATOM 1450 C CA . SER A 1 193 ? 19.341 -5.804 -6.692 1.00 92.38 193 SER A CA 1
ATOM 1451 C C . SER A 1 193 ? 19.662 -4.454 -7.334 1.00 92.38 193 SER A C 1
ATOM 1453 O O . SER A 1 193 ? 19.678 -3.451 -6.635 1.00 92.38 193 SER A O 1
ATOM 1455 N N . GLY A 1 194 ? 19.823 -4.405 -8.660 1.00 92.69 194 GLY A N 1
ATOM 1456 C CA . GLY A 1 194 ? 20.103 -3.153 -9.372 1.00 92.69 194 GLY A CA 1
ATOM 1457 C C . GLY A 1 194 ? 18.963 -2.128 -9.311 1.00 92.69 194 GLY A C 1
ATOM 1458 O O . GLY A 1 194 ? 19.225 -0.932 -9.285 1.00 92.69 194 GLY A O 1
ATOM 1459 N N . TRP A 1 195 ? 17.702 -2.573 -9.249 1.00 96.06 195 TRP A N 1
ATOM 1460 C CA . TRP A 1 195 ? 16.573 -1.660 -9.027 1.00 96.06 195 TRP A CA 1
ATOM 1461 C C . TRP A 1 195 ? 16.538 -1.176 -7.580 1.00 96.06 195 TRP A C 1
ATOM 1463 O O . TRP A 1 195 ? 16.447 0.028 -7.365 1.00 96.06 195 TRP A O 1
ATOM 1473 N N . TRP A 1 196 ? 16.681 -2.086 -6.613 1.00 96.31 196 TRP A N 1
ATOM 1474 C CA . TRP A 1 196 ? 16.718 -1.716 -5.200 1.00 96.31 196 TRP A CA 1
ATOM 1475 C C . TRP A 1 196 ? 17.832 -0.713 -4.899 1.00 96.31 196 TRP A C 1
ATOM 1477 O O . TRP A 1 196 ? 17.581 0.343 -4.334 1.00 96.31 196 TRP A O 1
ATOM 1487 N N . GLU A 1 197 ? 19.059 -0.995 -5.332 1.00 95.31 197 GLU A N 1
ATOM 1488 C CA . GLU A 1 197 ? 20.190 -0.092 -5.132 1.00 95.31 197 GLU A CA 1
ATOM 1489 C C . GLU A 1 197 ? 19.911 1.289 -5.733 1.00 95.31 197 GLU A C 1
ATOM 1491 O O . GLU A 1 197 ? 20.111 2.302 -5.069 1.00 95.31 197 GLU A O 1
ATOM 1496 N N . ALA A 1 198 ? 19.375 1.353 -6.951 1.00 95.56 198 ALA A N 1
ATOM 1497 C CA . ALA A 1 198 ? 19.061 2.624 -7.589 1.00 95.56 198 ALA A CA 1
ATOM 1498 C C . ALA A 1 198 ? 17.957 3.406 -6.860 1.00 95.56 198 ALA A C 1
ATOM 1500 O O . ALA A 1 198 ? 18.093 4.620 -6.687 1.00 95.56 198 ALA A O 1
ATOM 1501 N N . SER A 1 199 ? 16.909 2.728 -6.375 1.00 95.75 199 SER A N 1
ATOM 1502 C CA . SER A 1 199 ? 15.833 3.376 -5.617 1.00 95.75 199 SER A CA 1
ATOM 1503 C C . SER A 1 199 ? 16.303 3.937 -4.278 1.00 95.75 199 SER A C 1
ATOM 1505 O O . SER A 1 199 ? 15.721 4.905 -3.804 1.00 95.75 199 SER A O 1
ATOM 1507 N N . GLN A 1 200 ? 17.371 3.399 -3.684 1.00 95.19 200 GLN A N 1
ATOM 1508 C CA . GLN A 1 200 ? 17.930 3.950 -2.445 1.00 95.19 200 GLN A CA 1
ATOM 1509 C C . GLN A 1 200 ? 18.745 5.235 -2.660 1.00 95.19 200 GLN A C 1
ATOM 1511 O O . GLN A 1 200 ? 18.924 6.003 -1.717 1.00 95.19 200 GLN A O 1
ATOM 1516 N N . HIS A 1 201 ? 19.241 5.484 -3.876 1.00 93.81 201 HIS A N 1
ATOM 1517 C CA . HIS A 1 201 ? 20.129 6.616 -4.169 1.00 93.81 201 HIS A CA 1
ATOM 1518 C C . HIS A 1 201 ? 19.436 7.784 -4.879 1.00 93.81 201 HIS A C 1
ATOM 1520 O O . HIS A 1 201 ? 19.998 8.878 -4.948 1.00 93.81 201 HIS A O 1
ATOM 1526 N N . SER A 1 202 ? 18.255 7.585 -5.468 1.00 93.69 202 SER A N 1
ATOM 1527 C CA . SER A 1 202 ? 17.550 8.629 -6.222 1.00 93.69 202 SER A CA 1
ATOM 1528 C C . SER A 1 202 ? 16.036 8.440 -6.176 1.00 93.69 202 SER A C 1
ATOM 1530 O O . SER A 1 202 ? 15.552 7.316 -6.125 1.00 93.69 202 SER A O 1
ATOM 1532 N N . ASP A 1 203 ? 15.288 9.546 -6.231 1.00 93.62 203 ASP A N 1
ATOM 1533 C CA . ASP A 1 203 ? 13.815 9.531 -6.270 1.00 93.62 203 ASP A CA 1
ATOM 1534 C C . ASP A 1 203 ? 13.271 8.992 -7.601 1.00 93.62 203 ASP A C 1
ATOM 1536 O O . ASP A 1 203 ? 12.178 8.441 -7.667 1.00 93.62 203 ASP A O 1
ATOM 1540 N N . GLU A 1 204 ? 14.010 9.174 -8.686 1.00 95.25 204 GLU A N 1
ATOM 1541 C CA . GLU A 1 204 ? 13.686 8.645 -10.002 1.00 95.25 204 GLU A CA 1
ATOM 1542 C C . GLU A 1 204 ? 14.973 8.452 -10.794 1.00 95.25 204 GLU A C 1
ATOM 1544 O O . GLU A 1 204 ? 15.997 9.079 -10.512 1.00 95.25 204 GLU A O 1
ATOM 1549 N N . GLY A 1 205 ? 14.930 7.590 -11.802 1.00 93.31 205 GLY A N 1
ATOM 1550 C CA . GLY A 1 205 ? 16.104 7.371 -12.625 1.00 93.31 205 GLY A CA 1
ATOM 1551 C C . GLY A 1 205 ? 15.922 6.307 -13.685 1.00 93.31 205 GLY A C 1
ATOM 1552 O O . GLY A 1 205 ? 14.835 5.769 -13.903 1.00 93.31 205 GLY A O 1
ATOM 1553 N N . TYR A 1 206 ? 17.031 6.022 -14.355 1.00 91.75 206 TYR A N 1
ATOM 1554 C CA . TYR A 1 206 ? 17.125 5.038 -15.417 1.00 91.75 206 TYR A CA 1
ATOM 1555 C C . TYR A 1 206 ? 18.325 4.135 -15.172 1.00 91.75 206 TYR A C 1
ATOM 1557 O O . TYR A 1 206 ? 19.414 4.624 -14.874 1.00 91.75 206 TYR A O 1
ATOM 1565 N N . ILE A 1 207 ? 18.124 2.830 -15.308 1.00 93.50 207 ILE A N 1
ATOM 1566 C CA . ILE A 1 207 ? 19.132 1.813 -15.024 1.00 93.50 207 ILE A CA 1
ATOM 1567 C C . ILE A 1 207 ? 19.136 0.728 -16.088 1.00 93.50 207 ILE A C 1
ATOM 1569 O O . ILE A 1 207 ? 18.102 0.373 -16.654 1.00 93.50 207 ILE A O 1
ATOM 1573 N N . GLU A 1 208 ? 20.310 0.151 -16.312 1.00 92.50 208 GLU A N 1
ATOM 1574 C CA . GLU A 1 208 ? 20.418 -1.154 -16.949 1.00 92.50 208 GLU A CA 1
ATOM 1575 C C . GLU A 1 208 ? 20.465 -2.218 -15.854 1.00 92.50 208 GLU A C 1
ATOM 1577 O O . GLU A 1 208 ? 21.305 -2.156 -14.958 1.00 92.50 208 GLU A O 1
ATOM 1582 N N . ASN A 1 209 ? 19.562 -3.190 -15.902 1.00 92.62 209 ASN A N 1
ATOM 1583 C CA . ASN A 1 209 ? 19.478 -4.244 -14.896 1.00 92.62 209 ASN A CA 1
ATOM 1584 C C . ASN A 1 209 ? 19.060 -5.576 -15.528 1.00 92.62 209 ASN A C 1
ATOM 1586 O O . ASN A 1 209 ? 18.831 -5.688 -16.734 1.00 92.62 209 ASN A O 1
ATOM 1590 N N . LEU A 1 210 ? 18.976 -6.612 -14.698 1.00 91.31 210 LEU A N 1
ATOM 1591 C CA . LEU A 1 210 ? 18.410 -7.896 -15.084 1.00 91.31 210 LEU A CA 1
ATOM 1592 C C . LEU A 1 210 ? 16.994 -8.019 -14.521 1.00 91.31 210 LEU A C 1
ATOM 1594 O O . LEU A 1 210 ? 16.737 -7.684 -13.365 1.00 91.31 210 LEU A O 1
ATOM 1598 N N . SER A 1 211 ? 16.088 -8.543 -15.343 1.00 90.62 211 SER A N 1
ATOM 1599 C CA . SER A 1 211 ? 14.816 -9.095 -14.867 1.00 90.62 211 SER A CA 1
ATOM 1600 C C . SER A 1 211 ? 15.049 -10.240 -13.875 1.00 90.62 211 SER A C 1
ATOM 1602 O O . SER A 1 211 ? 16.145 -10.801 -13.793 1.00 90.62 211 SER A O 1
ATOM 1604 N N . MET A 1 212 ? 13.988 -10.656 -13.184 1.00 91.88 212 MET A N 1
ATOM 1605 C CA . MET A 1 212 ? 14.037 -11.805 -12.276 1.00 91.88 212 MET A CA 1
ATOM 1606 C C . MET A 1 212 ? 14.365 -13.131 -12.983 1.00 91.88 212 MET A C 1
ATOM 1608 O O . MET A 1 212 ? 14.791 -14.083 -12.336 1.00 91.88 212 MET A O 1
ATOM 1612 N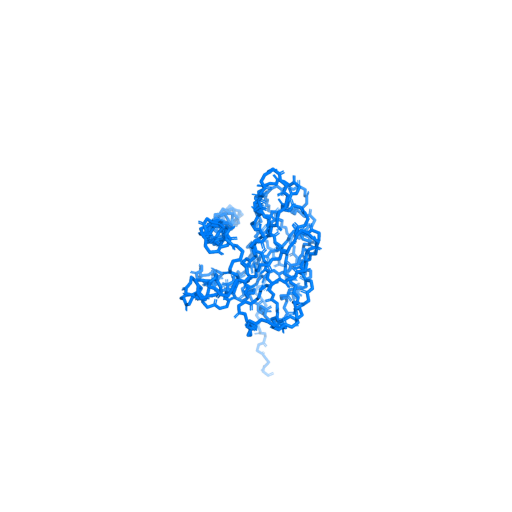 N . GLU A 1 213 ? 14.191 -13.193 -14.305 1.00 90.31 213 GLU A N 1
ATOM 1613 C CA . GLU A 1 213 ? 14.526 -14.330 -15.165 1.00 90.31 213 GLU A CA 1
ATOM 1614 C C . GLU A 1 213 ? 15.930 -14.211 -15.789 1.00 90.31 213 GLU A C 1
ATOM 1616 O O . GLU A 1 213 ? 16.305 -15.028 -16.627 1.00 90.31 213 GLU A O 1
ATOM 1621 N N . GLY A 1 214 ? 16.710 -13.181 -15.439 1.00 89.50 214 GLY A N 1
ATOM 1622 C CA . GLY A 1 214 ? 18.053 -12.955 -15.985 1.00 89.50 214 GLY A CA 1
ATOM 1623 C C . GLY A 1 214 ? 18.083 -12.309 -17.377 1.00 89.50 214 GLY A C 1
ATOM 1624 O O . GLY A 1 214 ? 19.151 -12.159 -17.966 1.00 89.50 214 GLY A O 1
ATOM 1625 N N . THR A 1 215 ? 16.935 -11.888 -17.916 1.00 89.62 215 THR A N 1
ATOM 1626 C CA . THR A 1 215 ? 16.873 -11.119 -19.173 1.00 89.62 215 THR A CA 1
ATOM 1627 C C . THR A 1 215 ? 17.391 -9.693 -18.955 1.00 89.62 215 THR A C 1
ATOM 1629 O O . THR A 1 215 ? 16.883 -9.031 -18.047 1.00 89.62 215 THR A O 1
ATOM 1632 N N . PRO A 1 216 ? 18.320 -9.184 -19.788 1.00 92.06 216 PRO A N 1
ATOM 1633 C CA . PRO A 1 216 ? 18.755 -7.792 -19.740 1.00 92.06 216 PRO A CA 1
ATOM 1634 C C . PRO A 1 216 ? 17.625 -6.819 -20.074 1.00 92.06 216 PRO A C 1
ATOM 1636 O O . PRO A 1 216 ? 16.991 -6.916 -21.133 1.00 92.06 216 PRO A O 1
ATOM 1639 N N . LEU A 1 217 ? 17.413 -5.863 -19.178 1.00 92.75 217 LEU A N 1
ATOM 1640 C CA . LEU A 1 217 ? 16.429 -4.802 -19.293 1.00 92.75 217 LEU A CA 1
ATOM 1641 C C . LEU A 1 217 ? 17.118 -3.444 -19.339 1.00 92.75 217 LEU A C 1
ATOM 1643 O O . LEU A 1 217 ? 18.244 -3.264 -18.866 1.00 92.75 217 LEU A O 1
ATOM 1647 N N . VAL A 1 218 ? 16.386 -2.477 -19.876 1.00 93.50 218 VAL A N 1
ATOM 1648 C CA . VAL A 1 218 ? 16.566 -1.094 -19.459 1.00 93.50 218 VAL A CA 1
ATOM 1649 C C . VAL A 1 218 ? 15.298 -0.573 -18.836 1.00 93.50 218 VAL A C 1
ATOM 1651 O O . VAL A 1 218 ? 14.225 -0.701 -19.426 1.00 93.50 218 VAL A O 1
ATOM 1654 N N . SER A 1 219 ? 15.445 -0.016 -17.643 1.00 95.62 219 SER A N 1
ATOM 1655 C CA . SER A 1 219 ? 14.353 0.297 -16.741 1.00 95.62 219 SER A CA 1
ATOM 1656 C C . SER A 1 219 ? 14.383 1.750 -16.318 1.00 95.62 219 SER A C 1
ATOM 1658 O O . SER A 1 219 ? 15.434 2.277 -15.973 1.00 95.62 219 SER A O 1
ATOM 1660 N N . ALA A 1 220 ? 13.213 2.378 -16.295 1.00 97.06 220 ALA A N 1
ATOM 1661 C CA . ALA A 1 220 ? 12.991 3.620 -15.574 1.00 97.06 220 ALA A CA 1
ATOM 1662 C C . ALA A 1 220 ? 12.273 3.305 -14.260 1.00 97.06 220 ALA A C 1
ATOM 1664 O O . ALA A 1 220 ? 11.330 2.509 -14.259 1.00 97.06 220 ALA A O 1
ATOM 1665 N N . PHE A 1 221 ? 12.676 3.948 -13.167 1.00 97.88 221 PHE A N 1
ATOM 1666 C CA . PHE A 1 221 ? 12.038 3.793 -11.860 1.00 97.88 221 PHE A CA 1
ATOM 1667 C C . PHE A 1 221 ? 11.650 5.145 -11.251 1.00 97.88 221 PHE A C 1
ATOM 1669 O O . PHE A 1 221 ? 12.205 6.184 -11.613 1.00 97.88 221 PHE A O 1
ATOM 1676 N N . SER A 1 222 ? 10.680 5.122 -10.338 1.00 98.06 222 SER A N 1
ATOM 1677 C CA . SER A 1 222 ? 10.213 6.283 -9.584 1.00 98.06 222 SER A CA 1
ATOM 1678 C C . SER A 1 222 ? 9.756 5.864 -8.187 1.00 98.06 222 SER A C 1
ATOM 1680 O O . SER A 1 222 ? 9.009 4.896 -8.036 1.00 98.06 222 SER A O 1
ATOM 1682 N N . ASN A 1 223 ? 10.204 6.596 -7.173 1.00 97.00 223 ASN A N 1
ATOM 1683 C CA . ASN A 1 223 ? 9.845 6.408 -5.778 1.00 97.00 223 ASN A CA 1
ATOM 1684 C C . ASN A 1 223 ? 8.647 7.280 -5.394 1.00 97.00 223 ASN A C 1
ATOM 1686 O O . ASN A 1 223 ? 8.561 8.465 -5.723 1.00 97.00 223 ASN A O 1
ATOM 1690 N N . LEU A 1 224 ? 7.736 6.697 -4.624 1.00 95.50 224 LEU A N 1
ATOM 1691 C CA . LEU A 1 224 ? 6.565 7.350 -4.066 1.00 95.50 224 LEU A CA 1
ATOM 1692 C C . LEU A 1 224 ? 6.938 7.916 -2.693 1.00 95.50 224 LEU A C 1
ATOM 1694 O O . LEU A 1 224 ? 7.071 7.174 -1.720 1.00 95.50 224 LEU A O 1
ATOM 1698 N N . LYS A 1 225 ? 7.083 9.242 -2.596 1.00 87.06 225 LYS A N 1
ATOM 1699 C CA . LYS A 1 225 ? 7.561 9.915 -1.371 1.00 87.06 225 LYS A CA 1
ATOM 1700 C C . LYS A 1 225 ? 6.723 9.605 -0.125 1.00 87.06 225 LYS A C 1
ATOM 1702 O O . LYS A 1 225 ? 7.288 9.467 0.952 1.00 87.06 225 LYS A O 1
ATOM 1707 N N . GLY A 1 226 ? 5.401 9.475 -0.270 1.00 83.56 226 GLY A N 1
ATOM 1708 C CA . GLY A 1 226 ? 4.488 9.241 0.857 1.00 83.56 226 GLY A CA 1
ATOM 1709 C C . GLY A 1 226 ? 4.563 7.830 1.453 1.00 83.56 226 GLY A C 1
ATOM 1710 O O . GLY A 1 226 ? 4.465 7.669 2.664 1.00 83.56 226 GLY A O 1
ATOM 1711 N N . SER A 1 227 ? 4.773 6.803 0.625 1.00 89.31 227 SER A N 1
ATOM 1712 C CA . SER A 1 227 ? 4.798 5.398 1.064 1.00 89.31 227 SER A CA 1
ATOM 1713 C C . SER A 1 227 ? 6.205 4.809 1.170 1.00 89.31 227 SER A C 1
ATOM 1715 O O . SER A 1 227 ? 6.382 3.731 1.741 1.00 89.31 227 SER A O 1
ATOM 1717 N N . SER A 1 228 ? 7.203 5.498 0.609 1.00 91.00 228 SER A N 1
ATOM 1718 C CA . SER A 1 228 ? 8.542 4.955 0.351 1.00 91.00 228 SER A CA 1
ATOM 1719 C C . SER A 1 228 ? 8.519 3.706 -0.543 1.00 91.00 228 SER A C 1
ATOM 1721 O O . SER A 1 228 ? 9.435 2.895 -0.488 1.00 91.00 228 SER A O 1
ATOM 1723 N N . TRP A 1 229 ? 7.463 3.520 -1.340 1.00 96.75 229 TRP A N 1
ATOM 1724 C CA . TRP A 1 229 ? 7.402 2.470 -2.358 1.00 96.75 229 TRP A CA 1
ATOM 1725 C C . TRP A 1 229 ? 8.109 2.917 -3.632 1.00 96.75 229 TRP A C 1
ATOM 1727 O O . TRP A 1 229 ? 8.323 4.107 -3.850 1.00 96.75 229 TRP A O 1
ATOM 1737 N N . THR A 1 230 ? 8.418 1.974 -4.512 1.00 98.19 230 THR A N 1
ATOM 1738 C CA . THR A 1 230 ? 9.039 2.246 -5.808 1.00 98.19 230 THR A CA 1
ATOM 1739 C C . THR A 1 230 ? 8.284 1.542 -6.929 1.00 98.19 230 THR A C 1
ATOM 1741 O O . THR A 1 230 ? 7.753 0.446 -6.757 1.00 98.19 230 THR A O 1
ATOM 1744 N N . VAL A 1 231 ? 8.220 2.170 -8.097 1.00 98.19 231 VAL A N 1
ATOM 1745 C CA . VAL A 1 231 ? 7.642 1.608 -9.321 1.00 98.19 231 VAL A CA 1
ATOM 1746 C C . VAL A 1 231 ? 8.720 1.578 -10.384 1.00 98.19 231 VAL A C 1
ATOM 1748 O O . VAL A 1 231 ? 9.437 2.559 -10.562 1.00 98.19 231 VAL A O 1
ATOM 1751 N N . SER A 1 232 ? 8.818 0.474 -11.119 1.00 97.81 232 SER A N 1
ATOM 1752 C CA . SER A 1 232 ? 9.748 0.337 -12.238 1.00 97.81 232 SER A CA 1
ATOM 1753 C C . SER A 1 232 ? 9.051 -0.238 -13.455 1.00 97.81 232 SER A C 1
ATOM 1755 O O . SER A 1 232 ? 8.228 -1.147 -13.339 1.00 97.81 232 SER A O 1
ATOM 1757 N N . VAL A 1 233 ? 9.404 0.289 -14.625 1.00 97.19 233 VAL A N 1
ATOM 1758 C CA . VAL A 1 233 ? 9.023 -0.244 -15.933 1.00 97.19 233 VAL A CA 1
ATOM 1759 C C . VAL A 1 233 ? 10.303 -0.482 -16.714 1.00 97.19 233 VAL A C 1
ATOM 1761 O O . VAL A 1 233 ? 11.140 0.413 -16.827 1.00 97.19 233 VAL A O 1
ATOM 1764 N N . GLY A 1 234 ? 10.468 -1.692 -17.240 1.00 95.19 234 GLY A N 1
ATOM 1765 C CA . GLY A 1 234 ? 11.635 -2.105 -18.007 1.00 95.19 234 GLY A CA 1
ATOM 1766 C C . GLY A 1 234 ? 11.268 -2.678 -19.359 1.00 95.19 234 GLY A C 1
ATOM 1767 O O . GLY A 1 234 ? 10.311 -3.435 -19.470 1.00 95.19 234 GLY A O 1
ATOM 1768 N N . ALA A 1 235 ? 12.057 -2.357 -20.379 1.00 93.88 235 ALA A N 1
ATOM 1769 C CA . ALA A 1 235 ? 11.967 -2.971 -21.696 1.00 93.88 235 ALA A CA 1
ATOM 1770 C C . ALA A 1 235 ? 13.123 -3.954 -21.894 1.00 93.88 235 ALA A C 1
ATOM 1772 O O . ALA A 1 235 ? 14.282 -3.627 -21.629 1.00 93.88 235 ALA A O 1
ATOM 1773 N N . SER A 1 236 ? 12.823 -5.157 -22.390 1.00 89.88 236 SER A N 1
ATOM 1774 C CA . SER A 1 236 ? 13.861 -6.105 -22.793 1.00 89.88 236 SER A CA 1
ATOM 1775 C C . SER A 1 236 ? 14.720 -5.521 -23.909 1.00 89.88 236 SER A C 1
ATOM 1777 O O . SER A 1 236 ? 14.203 -5.031 -24.913 1.00 89.88 236 SER A O 1
ATOM 1779 N N . LYS A 1 237 ? 16.044 -5.651 -23.776 1.00 75.06 237 LYS A N 1
ATOM 1780 C CA . LYS A 1 237 ? 17.003 -5.258 -24.821 1.00 75.06 237 LYS A CA 1
ATOM 1781 C C . LYS A 1 237 ? 16.968 -6.149 -26.072 1.00 75.06 237 LYS A C 1
ATOM 1783 O O . LYS A 1 237 ? 17.776 -5.916 -26.961 1.00 75.06 237 LYS A O 1
ATOM 1788 N N . ALA A 1 238 ? 16.120 -7.186 -26.106 1.00 59.09 238 ALA A N 1
ATOM 1789 C CA . ALA A 1 238 ? 15.997 -8.214 -27.145 1.00 59.09 238 ALA A CA 1
ATOM 1790 C C . ALA A 1 238 ? 17.093 -8.186 -28.235 1.00 59.09 238 ALA A C 1
ATOM 1792 O O . ALA A 1 238 ? 16.954 -7.526 -29.263 1.00 59.09 238 ALA A O 1
ATOM 1793 N N . ARG A 1 239 ? 18.142 -9.012 -28.091 1.00 45.59 239 ARG A N 1
ATOM 1794 C CA . ARG A 1 239 ? 18.711 -9.620 -29.301 1.00 45.59 239 ARG A CA 1
ATOM 1795 C C . ARG A 1 239 ? 17.684 -10.642 -29.756 1.00 45.59 239 ARG A C 1
ATOM 1797 O O . ARG A 1 239 ? 17.416 -11.590 -29.023 1.00 45.59 239 ARG A O 1
ATOM 1804 N N . HIS A 1 240 ? 17.097 -10.452 -30.933 1.00 39.78 240 HIS A N 1
ATOM 1805 C CA . HIS A 1 240 ? 16.315 -11.495 -31.585 1.00 39.78 240 HIS A CA 1
ATOM 1806 C C . HIS A 1 240 ? 17.167 -12.767 -31.676 1.00 39.78 240 HIS A C 1
ATOM 1808 O O . HIS A 1 240 ? 18.008 -12.890 -32.565 1.00 39.78 240 HIS A O 1
ATOM 1814 N N . ARG A 1 241 ? 16.974 -13.730 -30.771 1.00 39.34 241 ARG A N 1
ATOM 1815 C CA . ARG A 1 241 ? 17.452 -15.088 -31.010 1.00 39.34 241 ARG A CA 1
ATOM 1816 C C . ARG A 1 241 ? 16.445 -15.691 -31.978 1.00 39.34 241 ARG A C 1
ATOM 1818 O O . ARG A 1 241 ? 15.355 -16.084 -31.570 1.00 39.34 241 ARG A O 1
ATOM 1825 N N . ARG A 1 242 ? 16.768 -15.665 -33.277 1.00 37.44 242 ARG A N 1
ATOM 1826 C CA . ARG A 1 242 ? 16.077 -16.508 -34.257 1.00 37.44 242 ARG A CA 1
ATOM 1827 C C . ARG A 1 242 ? 16.151 -17.932 -33.712 1.00 37.44 242 ARG A C 1
ATOM 1829 O O . ARG A 1 242 ? 17.242 -18.422 -33.437 1.00 37.44 242 ARG A O 1
ATOM 1836 N N . SER A 1 243 ? 15.001 -18.559 -33.506 1.00 36.09 243 SER A N 1
ATOM 1837 C CA . SER A 1 243 ? 14.923 -20.007 -33.406 1.00 36.09 243 SER A CA 1
ATOM 1838 C C . SER A 1 243 ? 15.454 -20.561 -34.724 1.00 36.09 243 SER A C 1
ATOM 1840 O O . SER A 1 243 ? 14.828 -20.375 -35.767 1.00 36.09 243 SER A O 1
ATOM 1842 N N . GLU A 1 244 ? 16.644 -21.152 -34.692 1.00 37.31 244 GLU A N 1
ATOM 1843 C CA . GLU A 1 244 ? 17.126 -21.979 -35.788 1.00 37.31 244 GLU A CA 1
ATOM 1844 C C . GLU A 1 244 ? 16.136 -23.128 -35.964 1.00 37.31 244 GLU A C 1
ATOM 1846 O O . GLU A 1 244 ? 15.904 -23.929 -35.057 1.00 37.31 244 GLU A O 1
ATOM 1851 N N . THR A 1 245 ? 15.508 -23.155 -37.134 1.00 42.72 245 THR A N 1
ATOM 1852 C CA . THR A 1 245 ? 14.817 -24.316 -37.672 1.00 42.72 245 THR A CA 1
ATOM 1853 C C . THR A 1 245 ? 15.800 -25.482 -37.664 1.00 42.72 245 THR A C 1
ATOM 1855 O O . THR A 1 245 ? 16.754 -25.487 -38.439 1.00 42.72 245 THR A O 1
ATOM 1858 N N . ARG A 1 246 ? 15.586 -26.466 -36.787 1.00 39.03 246 ARG A N 1
ATOM 1859 C CA . ARG A 1 246 ? 16.149 -27.800 -37.001 1.00 39.03 246 ARG A CA 1
ATOM 1860 C C . ARG A 1 246 ? 15.352 -28.444 -38.131 1.00 39.03 246 ARG A C 1
ATOM 1862 O O . ARG A 1 246 ? 14.175 -28.749 -37.947 1.00 39.03 246 ARG A O 1
ATOM 1869 N N . LEU A 1 247 ? 15.994 -28.540 -39.293 1.00 46.31 247 LEU A N 1
ATOM 1870 C CA . LEU A 1 247 ? 15.749 -29.606 -40.264 1.00 46.31 247 LEU A CA 1
ATOM 1871 C C . LEU A 1 247 ? 16.306 -30.920 -39.706 1.00 46.31 247 LEU A C 1
ATOM 1873 O O . LEU A 1 247 ? 17.332 -30.850 -38.986 1.00 46.31 247 LEU A O 1
#

Solvent-accessible surface area (backbone atoms only — not comparable to full-atom values): 13430 Å² total; per-residue (Å²): 115,70,71,60,54,55,52,52,54,54,50,53,49,49,54,51,31,44,54,49,18,52,53,49,39,52,52,53,52,52,56,52,49,53,46,47,52,51,28,54,61,56,70,70,34,64,41,58,76,72,68,37,59,71,64,34,47,56,53,48,49,61,74,30,71,89,38,87,62,44,43,41,31,36,21,38,68,96,26,48,36,79,42,45,67,92,49,70,89,87,60,93,57,63,64,54,81,62,54,68,50,58,49,47,7,56,75,68,67,38,70,32,58,48,50,56,38,70,43,94,81,78,70,42,58,22,30,36,35,28,30,49,40,64,58,94,89,35,75,43,34,31,35,28,37,33,35,39,28,70,63,53,28,54,60,52,57,73,65,65,70,60,91,65,50,47,42,38,33,29,25,64,86,36,24,18,40,22,29,63,65,68,31,92,81,40,49,62,34,73,50,47,66,63,57,48,57,48,59,75,77,37,63,57,52,75,46,77,39,51,46,98,85,66,48,55,27,43,28,16,37,34,49,41,84,90,52,50,24,36,24,36,25,27,38,55,68,69,77,83,74,74,80,77,80,82,126

pLDDT: mean 90.05, std 12.49, range [36.09, 98.25]

Nearest PDB structures (foldseek):
  5lt9-assembly1_A  TM=7.644E-01  e=9.452E-11  Pseudomonas aeruginosa
  8bmv-assembly1_A  TM=7.603E-01  e=3.253E-10  Pseudomonas putida KT2440
  5ltv-assembly3_C  TM=6.638E-01  e=5.163E-08  Pseudomonas aeruginosa
  5ltv-asse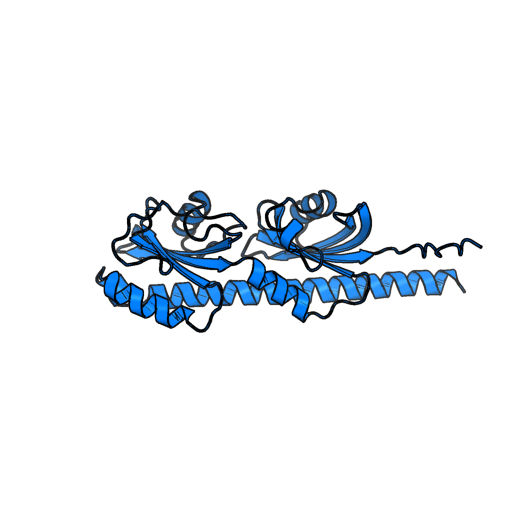mbly4_D  TM=6.522E-01  e=4.563E-08  Pseudomonas aeruginosa
  5ltv-assembly5_E  TM=6.672E-01  e=7.033E-08  Pseudomonas aeruginosa

Sequence (247 aa):
MINRLATTQSEAQKVSLVGTTRALAAAVDAELKKYAVLGYSLATSVTLEDDNLERFRAQALDAVKNLPGTWVVVADAPGQQLLNSLRPFGDQLPHVVPLAVHQRAFESGTDQIGGVQIGPVARRPALGVFVPIFKGGRPKFNIVIGLDAGGFAKVLESQQLPKGWVAGIGDRDGNFVARSIDNDRYVGKQISSGWWEASQHSDEGYIENLSMEGTPLVSAFSNLKGSSWTVSVGASKARHRRSETRL